Protein AF-A0A519XRP8-F1 (afdb_monomer)

pLDDT: mean 73.19, std 24.55, range [22.66, 97.06]

Foldseek 3Di:
DPPVVVVVVVVVVVVVVVVVVLVVVVVVVVVVPDDDDPVVSVVVVVPDDDDDDDDDDDDDDDDDDDDDDDDDPPPDDDVVVVPDDPQAQKFKWFLLVLLWADDAALLLLQLVLQLSSQFAQFQPGDPARDKRKFALCSRQVPDPDPVSVVVNVVSQVVLQPDKTFRDDDPDDPPDTDIDGQFPDWDQDPVRRIIIGGGDRVCCCTGHVCPVPVQMFMDGSQLLNLDGRLLSSVVRNLRSQLVVVPQAWDKDKDWLQSSCCRRPVDSPPPVDPVCCCVVRVVVSQVSCVPPSNVFNKDWDFDDDPPDGTIIIIGGGGDPPPPVCVRVVNNVVPDDDD

Structure (mmCIF, N/CA/C/O backbone):
data_AF-A0A519XRP8-F1
#
_entry.id   AF-A0A519XRP8-F1
#
loop_
_atom_site.group_PDB
_atom_site.id
_atom_site.type_symbol
_atom_site.label_atom_id
_atom_site.label_alt_id
_atom_site.label_comp_id
_atom_site.label_asym_id
_atom_site.label_entity_id
_atom_site.label_seq_id
_atom_site.pdbx_PDB_ins_code
_atom_site.Cartn_x
_atom_site.Cartn_y
_atom_site.Cartn_z
_atom_site.occupancy
_atom_site.B_iso_or_equiv
_atom_site.auth_seq_id
_atom_site.auth_comp_id
_atom_site.auth_asym_id
_atom_site.auth_atom_id
_atom_site.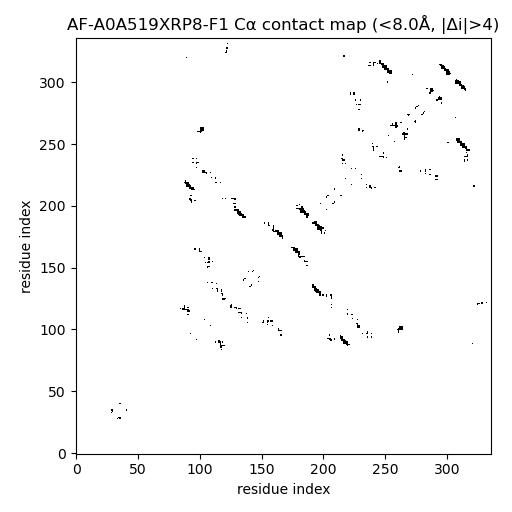pdbx_PDB_model_num
ATOM 1 N N . LEU A 1 1 ? -1.278 43.353 -17.521 1.00 41.62 1 LEU A N 1
ATOM 2 C CA . LEU A 1 1 ? -1.724 43.211 -18.929 1.00 41.62 1 LEU A CA 1
ATOM 3 C C . LEU A 1 1 ? -0.609 43.452 -19.963 1.00 41.62 1 LEU A C 1
ATOM 5 O O . LEU A 1 1 ? -0.869 43.295 -21.143 1.00 41.62 1 LEU A O 1
ATOM 9 N N . THR A 1 2 ? 0.634 43.768 -19.571 1.00 40.47 2 THR A N 1
ATOM 10 C CA . THR A 1 2 ? 1.742 44.053 -20.512 1.00 40.47 2 THR A CA 1
ATOM 11 C C . THR A 1 2 ? 2.743 42.901 -20.713 1.00 40.47 2 THR A C 1
ATOM 13 O O . THR A 1 2 ? 3.538 42.961 -21.640 1.00 40.47 2 THR A O 1
ATOM 16 N N . GLY A 1 3 ? 2.698 41.833 -19.902 1.00 38.81 3 GLY A N 1
ATOM 17 C CA . GLY A 1 3 ? 3.645 40.703 -19.987 1.00 38.81 3 GLY A CA 1
ATOM 18 C C . GLY A 1 3 ? 3.272 39.602 -20.992 1.00 38.81 3 GLY A C 1
ATOM 19 O O . GLY A 1 3 ? 4.150 39.046 -21.644 1.00 38.81 3 GLY A O 1
ATOM 20 N N . GLU A 1 4 ? 1.977 39.321 -21.182 1.00 37.91 4 GLU A N 1
ATOM 21 C CA . GLU A 1 4 ? 1.510 38.286 -22.129 1.00 37.91 4 GLU A CA 1
ATOM 22 C C . GLU A 1 4 ? 1.740 38.681 -23.598 1.00 37.91 4 GLU A C 1
ATOM 24 O O . GLU A 1 4 ? 1.965 37.825 -24.455 1.00 37.91 4 GLU A O 1
ATOM 29 N N . SER A 1 5 ? 1.766 39.986 -23.890 1.00 46.50 5 SER A N 1
ATOM 30 C CA . SER A 1 5 ? 2.035 40.505 -25.235 1.00 46.50 5 SER A CA 1
ATOM 31 C C . SER A 1 5 ? 3.498 40.328 -25.655 1.00 46.50 5 SER A C 1
ATOM 33 O O . SER A 1 5 ? 3.763 40.127 -26.839 1.00 46.50 5 SER A O 1
ATOM 35 N N . G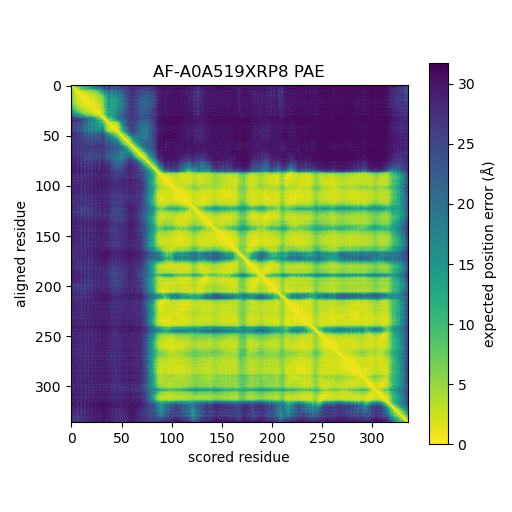LN A 1 6 ? 4.443 40.382 -24.710 1.00 43.88 6 GLN A N 1
ATOM 36 C CA . GLN A 1 6 ? 5.875 40.306 -25.014 1.00 43.88 6 GLN A CA 1
ATOM 37 C C . GLN A 1 6 ? 6.308 38.860 -25.292 1.00 43.88 6 GLN A C 1
ATOM 39 O O . GLN A 1 6 ? 6.927 38.591 -26.315 1.00 43.88 6 GLN A O 1
ATOM 44 N N . ALA A 1 7 ? 5.868 37.906 -24.464 1.00 44.00 7 ALA A N 1
ATOM 45 C CA . ALA A 1 7 ? 6.171 36.485 -24.656 1.00 44.00 7 ALA A CA 1
ATOM 46 C C . ALA A 1 7 ? 5.600 35.933 -25.977 1.00 44.00 7 ALA A C 1
ATOM 48 O O . ALA A 1 7 ? 6.226 35.112 -26.650 1.00 44.00 7 ALA A O 1
ATOM 49 N N . THR A 1 8 ? 4.426 36.426 -26.383 1.00 46.44 8 THR A N 1
ATOM 50 C CA . THR A 1 8 ? 3.806 36.057 -27.663 1.00 46.44 8 THR A CA 1
ATOM 51 C C . THR A 1 8 ? 4.560 36.670 -28.852 1.00 46.44 8 THR A C 1
ATOM 53 O O . THR A 1 8 ? 4.697 36.027 -29.895 1.00 46.44 8 THR A O 1
ATOM 56 N N . ALA A 1 9 ? 5.099 37.885 -28.705 1.00 47.06 9 ALA A N 1
ATOM 57 C CA . ALA A 1 9 ? 5.940 38.519 -29.720 1.00 47.06 9 ALA A CA 1
ATOM 58 C C . ALA A 1 9 ? 7.291 37.797 -29.880 1.00 47.06 9 ALA A C 1
ATOM 60 O O . ALA A 1 9 ? 7.703 37.522 -31.008 1.00 47.06 9 ALA A O 1
ATOM 61 N N . ASP A 1 10 ? 7.919 37.398 -28.771 1.00 50.91 10 ASP A N 1
ATOM 62 C CA . ASP A 1 10 ? 9.200 36.684 -28.768 1.00 50.91 10 ASP A CA 1
ATOM 63 C C . ASP A 1 10 ? 9.072 35.279 -29.384 1.00 50.91 10 ASP A C 1
ATOM 65 O O . ASP A 1 10 ? 9.914 34.858 -30.183 1.00 50.91 10 ASP A O 1
ATOM 69 N N . TYR A 1 11 ? 7.968 34.576 -29.107 1.00 47.56 11 TYR A N 1
ATOM 70 C CA . TYR A 1 11 ? 7.665 33.284 -29.729 1.00 47.56 11 TYR A CA 1
ATOM 71 C C . TYR A 1 11 ? 7.455 33.401 -31.248 1.00 47.56 11 TYR A C 1
ATOM 73 O O . TYR A 1 11 ? 7.974 32.596 -32.028 1.00 47.56 11 TYR A O 1
ATOM 81 N N . ASN A 1 12 ? 6.748 34.442 -31.694 1.00 49.38 12 ASN A N 1
ATOM 82 C CA . ASN A 1 12 ? 6.520 34.684 -33.117 1.00 49.38 12 ASN A CA 1
ATOM 83 C C . ASN A 1 12 ? 7.806 35.101 -33.853 1.00 49.38 12 ASN A C 1
ATOM 85 O O . ASN A 1 12 ? 8.025 34.662 -34.986 1.00 49.38 12 ASN A O 1
ATOM 89 N N . ALA A 1 13 ? 8.688 35.868 -33.207 1.00 55.44 13 ALA A N 1
ATOM 90 C CA . ALA A 1 13 ? 10.002 36.218 -33.746 1.00 55.44 13 ALA A CA 1
ATOM 91 C C . ALA A 1 13 ? 10.913 34.983 -33.890 1.00 55.44 13 ALA A C 1
ATOM 93 O O . ALA A 1 13 ? 11.583 34.813 -34.913 1.00 55.44 13 ALA A O 1
ATOM 94 N N . LEU A 1 14 ? 10.885 34.066 -32.915 1.00 50.94 14 LEU A N 1
ATOM 95 C CA . LEU A 1 14 ? 11.611 32.795 -32.983 1.00 50.94 14 LEU A CA 1
ATOM 96 C C . LEU A 1 14 ? 11.123 31.931 -34.159 1.00 50.94 14 LEU A C 1
ATOM 98 O O . LEU A 1 14 ? 11.934 31.410 -34.929 1.00 50.94 14 LEU A O 1
ATOM 102 N N . LEU A 1 15 ? 9.804 31.824 -34.348 1.00 47.19 15 LEU A N 1
ATOM 103 C CA . LEU A 1 15 ? 9.214 31.073 -35.460 1.00 47.19 15 LEU A CA 1
ATOM 104 C C . LEU A 1 15 ? 9.551 31.677 -36.830 1.00 47.19 15 LEU A C 1
ATOM 106 O O . LEU A 1 15 ? 9.792 30.931 -37.782 1.00 47.19 15 LEU A O 1
ATOM 110 N N . GLN A 1 16 ? 9.606 33.006 -36.949 1.00 52.75 16 GLN A N 1
ATOM 111 C CA . GLN A 1 16 ? 10.019 33.667 -38.190 1.00 52.75 16 GLN A CA 1
ATOM 112 C C . GLN A 1 16 ? 11.498 33.424 -38.511 1.00 52.75 16 GLN A C 1
ATOM 114 O O . GLN A 1 16 ? 11.823 33.098 -39.654 1.00 52.75 16 GLN A O 1
ATOM 119 N N . ASN A 1 17 ? 12.382 33.479 -37.512 1.00 57.94 17 ASN A N 1
ATOM 120 C CA . ASN A 1 17 ? 13.805 33.186 -37.697 1.00 57.94 17 ASN A CA 1
ATOM 121 C C . ASN A 1 17 ? 14.054 31.722 -38.085 1.00 57.94 17 ASN A C 1
ATOM 123 O O . ASN A 1 17 ? 14.865 31.445 -38.972 1.00 57.94 17 ASN A O 1
ATOM 127 N N . LEU A 1 18 ? 13.318 30.779 -37.491 1.00 49.00 18 LEU A N 1
ATOM 128 C CA . LEU A 1 18 ? 13.389 29.362 -37.860 1.00 49.00 18 LEU A CA 1
ATOM 129 C C . LEU A 1 18 ? 12.883 29.114 -39.288 1.00 49.00 18 LEU A C 1
ATOM 131 O O . LEU A 1 18 ? 13.518 28.372 -40.039 1.00 49.00 18 LEU A O 1
ATOM 135 N N . ARG A 1 19 ? 11.800 29.783 -39.704 1.00 49.91 19 ARG A N 1
ATOM 136 C CA . ARG A 1 19 ? 11.289 29.719 -41.085 1.00 49.91 19 ARG A CA 1
ATOM 137 C C . ARG A 1 19 ? 12.270 30.317 -42.094 1.00 49.91 19 ARG A C 1
ATOM 139 O O . ARG A 1 19 ? 12.503 29.711 -43.137 1.00 49.91 19 ARG A O 1
ATOM 146 N N . ALA A 1 20 ? 12.891 31.453 -41.776 1.00 58.12 20 ALA A N 1
ATOM 147 C CA . ALA A 1 20 ? 13.901 32.078 -42.629 1.00 58.12 20 ALA A CA 1
ATOM 148 C C . ALA A 1 20 ? 15.160 31.204 -42.763 1.00 58.12 20 ALA A C 1
ATOM 150 O O . ALA A 1 20 ? 15.718 31.074 -43.853 1.00 58.12 20 ALA A O 1
ATOM 151 N N . LYS A 1 21 ? 15.580 30.545 -41.674 1.00 53.62 21 LYS A N 1
ATOM 152 C CA . LYS A 1 21 ? 16.702 29.599 -41.683 1.00 53.62 21 LYS A CA 1
ATOM 153 C C . LYS A 1 21 ? 16.384 28.347 -42.507 1.00 53.62 21 LYS A C 1
ATOM 155 O O . LYS A 1 21 ? 17.231 27.913 -43.281 1.00 53.62 21 LYS A O 1
ATOM 160 N N . ALA A 1 22 ? 15.162 27.820 -42.409 1.00 49.84 22 ALA A N 1
ATOM 161 C CA . ALA A 1 22 ? 14.706 26.688 -43.218 1.00 49.84 22 ALA A CA 1
ATOM 162 C C . ALA A 1 22 ? 14.630 27.026 -44.718 1.00 49.84 22 ALA A C 1
ATOM 164 O O . ALA A 1 22 ? 15.046 26.217 -45.541 1.00 49.84 22 ALA A O 1
ATOM 165 N N . MET A 1 23 ? 14.170 28.232 -45.072 1.00 53.12 23 MET A N 1
ATOM 166 C CA . MET A 1 23 ? 14.135 28.712 -46.461 1.00 53.12 23 MET A CA 1
ATOM 167 C C . MET A 1 23 ? 15.541 28.869 -47.050 1.00 53.12 23 MET A C 1
ATOM 169 O O . MET A 1 23 ? 15.801 28.353 -48.129 1.00 53.12 23 MET A O 1
ATOM 173 N N . ARG A 1 24 ? 16.484 29.474 -46.313 1.00 56.97 24 ARG A N 1
ATOM 174 C CA . ARG A 1 24 ? 17.882 29.589 -46.772 1.00 56.97 24 ARG A CA 1
ATOM 175 C C . ARG A 1 24 ? 18.528 28.225 -46.992 1.00 56.97 24 ARG A C 1
ATOM 177 O O . ARG A 1 24 ? 19.229 28.040 -47.976 1.00 56.97 24 ARG A O 1
ATOM 184 N N . MET A 1 25 ? 18.260 27.272 -46.102 1.00 52.12 25 MET A N 1
ATOM 185 C CA . MET A 1 25 ? 18.800 25.914 -46.192 1.00 52.12 25 MET A CA 1
ATOM 186 C C . MET A 1 25 ? 18.176 25.123 -47.352 1.00 52.12 25 MET A C 1
ATOM 188 O O . MET A 1 25 ? 18.854 24.307 -47.967 1.00 52.12 25 MET A O 1
ATOM 192 N N . LYS A 1 26 ? 16.912 25.404 -47.694 1.00 49.50 26 LYS A N 1
ATOM 193 C CA . LYS A 1 26 ? 16.243 24.867 -48.883 1.00 49.50 26 LYS A CA 1
ATOM 194 C C . LYS A 1 26 ? 16.858 25.424 -50.174 1.00 49.50 26 LYS A C 1
ATOM 196 O O . LYS A 1 26 ? 17.193 24.634 -51.051 1.00 49.50 26 LYS A O 1
ATOM 201 N N . ASP A 1 27 ? 17.114 26.730 -50.242 1.00 52.09 27 ASP A N 1
ATOM 202 C CA . ASP A 1 27 ? 17.756 27.364 -51.405 1.00 52.09 27 ASP A CA 1
ATOM 203 C C . ASP A 1 27 ? 19.184 26.837 -51.641 1.00 52.09 27 ASP A C 1
ATOM 205 O O . ASP A 1 27 ? 19.583 26.619 -52.787 1.00 52.09 27 ASP A O 1
ATOM 209 N N . THR A 1 28 ? 19.951 26.563 -50.573 1.00 53.59 28 THR A N 1
ATOM 210 C CA . THR A 1 28 ? 21.297 25.957 -50.682 1.00 53.59 28 THR A CA 1
ATOM 211 C C . THR A 1 28 ? 21.255 24.506 -51.179 1.00 53.59 28 THR A C 1
ATOM 213 O O . THR A 1 28 ? 22.186 24.047 -51.838 1.00 53.59 28 THR A O 1
ATOM 216 N N . LEU A 1 29 ? 20.182 23.767 -50.880 1.00 48.69 29 LEU A N 1
ATOM 217 C CA . LEU A 1 29 ? 20.003 22.384 -51.335 1.00 48.69 29 LEU A CA 1
ATOM 218 C C . LEU A 1 29 ? 19.496 22.310 -52.785 1.00 48.69 29 LEU A C 1
ATOM 220 O O . LEU A 1 29 ? 19.873 21.389 -53.509 1.00 48.69 29 LEU A O 1
ATOM 224 N N . GLU A 1 30 ? 18.711 23.293 -53.239 1.00 47.56 30 GLU A N 1
ATOM 225 C CA . GLU A 1 30 ? 18.235 23.387 -54.628 1.00 47.56 30 GLU A CA 1
ATOM 226 C C . GLU A 1 30 ? 19.345 23.830 -55.602 1.00 47.56 30 GLU A C 1
ATOM 228 O O . GLU A 1 30 ? 19.427 23.311 -56.716 1.00 47.56 30 GLU A O 1
ATOM 233 N N . THR A 1 31 ? 20.281 24.688 -55.172 1.00 50.88 31 THR A N 1
ATOM 234 C CA . THR A 1 31 ? 21.457 25.082 -55.985 1.00 50.88 31 THR A CA 1
ATOM 235 C C . THR A 1 31 ? 22.489 23.961 -56.175 1.00 50.88 31 THR A C 1
ATOM 237 O O . THR A 1 31 ? 23.327 24.050 -57.071 1.00 50.88 31 THR A O 1
ATOM 240 N N . ALA A 1 32 ? 22.409 22.875 -55.397 1.00 47.75 32 ALA A N 1
ATOM 241 C CA . ALA A 1 32 ? 23.299 21.713 -55.487 1.00 47.75 32 ALA A CA 1
ATOM 242 C C . ALA A 1 32 ? 22.791 20.588 -56.422 1.00 47.75 32 ALA A C 1
ATOM 244 O O . ALA A 1 32 ? 23.407 19.521 -56.494 1.00 47.75 32 ALA A O 1
ATOM 245 N N . GLY A 1 33 ? 21.687 20.801 -57.151 1.00 43.41 33 GLY A N 1
ATOM 246 C CA . GLY A 1 33 ? 21.281 19.944 -58.273 1.00 43.41 33 GLY A CA 1
ATOM 247 C C . GLY A 1 33 ? 20.836 18.516 -57.920 1.00 43.41 33 GLY A C 1
ATOM 248 O O . GLY A 1 33 ? 21.020 17.609 -58.732 1.00 43.41 33 GLY A O 1
ATOM 249 N N . LYS A 1 34 ? 20.242 18.278 -56.741 1.00 40.34 34 LYS A N 1
ATOM 250 C CA . LYS A 1 34 ? 19.598 16.990 -56.405 1.00 40.34 34 LYS A CA 1
ATOM 251 C C . LYS A 1 34 ? 18.151 17.192 -55.926 1.00 40.34 34 LYS A C 1
ATOM 253 O O . LYS A 1 34 ? 17.900 18.130 -55.175 1.00 40.34 34 LYS A O 1
ATOM 258 N N . PRO A 1 35 ? 17.193 16.330 -56.326 1.00 36.16 35 PRO A N 1
ATOM 259 C CA . PRO A 1 35 ? 15.781 16.508 -55.991 1.00 36.16 35 PRO A CA 1
ATOM 260 C C . PRO A 1 35 ? 15.524 16.239 -54.500 1.00 36.16 35 PRO A C 1
ATOM 262 O O . PRO A 1 35 ? 15.946 15.218 -53.958 1.00 36.16 35 PRO A O 1
ATOM 265 N N . VAL A 1 36 ? 14.816 17.159 -53.838 1.00 42.50 36 VAL A N 1
ATOM 266 C CA . VAL A 1 36 ? 14.547 17.131 -52.392 1.00 42.50 36 VAL A CA 1
ATOM 267 C C . VAL A 1 36 ? 13.102 16.688 -52.140 1.00 42.50 36 VAL A C 1
ATOM 269 O O . VAL A 1 36 ? 12.160 17.391 -52.493 1.00 42.50 36 VAL A O 1
ATOM 272 N N . THR A 1 37 ? 12.904 15.538 -51.491 1.00 47.03 37 THR A N 1
ATOM 273 C CA . THR A 1 37 ? 11.602 15.122 -50.934 1.00 47.03 37 THR A CA 1
ATOM 274 C C . THR A 1 37 ? 11.538 15.389 -49.429 1.00 47.03 37 THR A C 1
ATOM 276 O O . THR A 1 37 ? 12.553 15.340 -48.742 1.00 47.03 37 THR A O 1
ATOM 279 N N . ALA A 1 38 ? 10.338 15.631 -48.888 1.00 39.47 38 ALA A N 1
ATOM 280 C CA . ALA A 1 38 ? 10.096 16.045 -47.495 1.00 39.47 38 ALA A CA 1
ATOM 281 C C . ALA A 1 38 ? 10.729 15.145 -46.405 1.00 39.47 38 ALA A C 1
ATOM 283 O O . ALA A 1 38 ? 10.976 15.609 -45.293 1.00 39.47 38 ALA A O 1
ATOM 284 N N . ALA A 1 39 ? 11.043 13.887 -46.726 1.00 42.09 39 ALA A N 1
ATOM 285 C CA . ALA A 1 39 ? 11.737 12.962 -45.832 1.00 42.09 39 ALA A CA 1
ATOM 286 C C . ALA A 1 39 ? 13.194 13.376 -45.542 1.00 42.09 39 ALA A C 1
ATOM 288 O O . ALA A 1 39 ? 13.647 13.265 -44.407 1.00 42.09 39 ALA A O 1
ATOM 289 N N . THR A 1 40 ? 13.913 13.929 -46.524 1.00 43.22 40 THR A N 1
ATOM 290 C CA . THR A 1 40 ? 15.338 14.277 -46.381 1.00 43.22 40 THR A CA 1
ATOM 291 C C . THR A 1 40 ? 15.550 15.496 -45.480 1.00 43.22 40 THR A C 1
ATOM 293 O O . THR A 1 40 ? 16.544 15.583 -44.763 1.00 43.22 40 THR A O 1
ATOM 296 N N . VAL A 1 41 ? 14.582 16.416 -45.457 1.00 41.12 41 VAL A N 1
ATOM 297 C CA . VAL A 1 41 ? 14.591 17.596 -44.575 1.00 41.12 41 VAL A CA 1
ATOM 298 C C . VAL A 1 41 ? 14.285 17.202 -43.124 1.00 41.12 41 VAL A C 1
ATOM 300 O O . VAL A 1 41 ? 14.880 17.750 -42.197 1.00 41.12 41 VAL A O 1
ATOM 303 N N . ALA A 1 42 ? 13.406 16.215 -42.917 1.00 42.03 42 ALA A N 1
ATOM 304 C CA . ALA A 1 42 ? 13.080 15.690 -41.592 1.00 42.03 42 ALA A CA 1
ATOM 305 C C . ALA A 1 42 ? 14.240 14.889 -40.971 1.00 42.03 42 ALA A C 1
ATOM 307 O O . ALA A 1 42 ? 14.436 14.947 -39.759 1.00 42.03 42 ALA A O 1
ATOM 308 N N . GLU A 1 43 ? 15.030 14.191 -41.793 1.00 42.59 43 GLU A N 1
ATOM 309 C CA . GLU A 1 43 ? 16.242 13.473 -41.371 1.00 42.59 43 GLU A CA 1
ATOM 310 C C . GLU A 1 43 ? 17.354 14.451 -40.944 1.00 42.59 43 GLU A C 1
ATOM 312 O O . GLU A 1 43 ? 17.950 14.300 -39.878 1.00 42.59 43 GLU A O 1
ATOM 317 N N . ALA A 1 44 ? 17.573 15.522 -41.720 1.00 42.91 44 ALA A N 1
ATOM 318 C CA . ALA A 1 44 ? 18.572 16.551 -41.417 1.00 42.91 44 ALA A CA 1
ATOM 319 C C . ALA A 1 44 ? 18.243 17.353 -40.141 1.00 42.91 44 ALA A C 1
ATOM 321 O O . ALA A 1 44 ? 19.147 17.770 -39.418 1.00 42.91 44 ALA A O 1
ATOM 322 N N . LEU A 1 45 ? 16.954 17.524 -39.821 1.00 39.66 45 LEU A N 1
ATOM 323 C CA . LEU A 1 45 ? 16.495 18.135 -38.566 1.00 39.66 45 LEU A CA 1
ATOM 324 C C . LEU A 1 45 ? 16.706 17.233 -37.337 1.00 39.66 45 LEU A C 1
ATOM 326 O O . LEU A 1 45 ? 16.838 17.758 -36.234 1.00 39.66 45 LEU A O 1
ATOM 330 N N . ARG A 1 46 ? 16.777 15.902 -37.502 1.00 41.50 46 ARG A N 1
ATOM 331 C CA . ARG A 1 46 ? 17.063 14.957 -36.402 1.00 41.50 46 ARG A CA 1
ATOM 332 C C . ARG A 1 46 ? 18.549 14.849 -36.061 1.00 41.50 46 ARG A C 1
ATOM 334 O O . ARG A 1 46 ? 18.875 14.453 -34.950 1.00 41.50 46 ARG A O 1
ATOM 341 N N . GLN A 1 47 ? 19.443 15.189 -36.989 1.00 41.25 47 GLN A N 1
ATOM 342 C CA . GLN A 1 47 ? 20.890 14.983 -36.831 1.00 41.25 47 GLN A CA 1
ATOM 343 C C . GLN A 1 47 ? 21.669 16.208 -36.313 1.00 41.25 47 GLN A C 1
ATOM 345 O O . GLN A 1 47 ? 22.890 16.147 -36.209 1.00 41.25 47 GLN A O 1
ATOM 350 N N . GLY A 1 48 ? 21.016 17.325 -35.976 1.00 31.66 48 GLY A N 1
ATOM 351 C CA . GLY A 1 48 ? 21.714 18.573 -35.646 1.00 31.66 48 GLY A CA 1
ATOM 352 C C . GLY A 1 48 ? 21.547 19.063 -34.208 1.00 31.66 48 GLY A C 1
ATOM 353 O O . GLY A 1 48 ? 20.710 19.931 -33.984 1.00 31.66 48 GLY A O 1
ATOM 354 N N . VAL A 1 49 ? 22.406 18.633 -33.270 1.00 30.91 49 VAL A N 1
ATOM 355 C CA . VAL A 1 49 ? 22.747 19.430 -32.071 1.00 30.91 49 VAL A CA 1
ATOM 356 C C . VAL A 1 49 ? 24.246 19.322 -31.737 1.00 30.91 49 VAL A C 1
ATOM 358 O O . VAL A 1 49 ? 24.758 18.243 -31.472 1.00 30.91 49 VAL A O 1
ATOM 361 N N . GLN A 1 50 ? 24.868 20.509 -31.684 1.00 28.23 50 GLN A N 1
ATOM 362 C CA . GLN A 1 50 ? 26.134 20.921 -31.051 1.00 28.23 50 GLN A CA 1
ATOM 363 C C . GLN A 1 50 ? 27.478 20.541 -31.698 1.00 28.23 50 GLN A C 1
ATOM 365 O O . GLN A 1 50 ? 28.043 19.480 -31.472 1.00 28.23 50 GLN A O 1
ATOM 370 N N . ALA A 1 51 ? 28.063 21.533 -32.378 1.00 26.50 51 ALA A N 1
ATOM 371 C CA . ALA A 1 51 ? 29.508 21.693 -32.486 1.00 26.50 51 ALA A CA 1
ATOM 372 C C . ALA A 1 51 ? 29.913 22.930 -31.666 1.00 26.50 51 ALA A C 1
ATOM 374 O O . ALA A 1 51 ? 29.590 24.059 -32.035 1.00 26.50 51 ALA A O 1
ATOM 375 N N . THR A 1 52 ? 30.581 22.721 -30.536 1.00 24.78 52 THR A N 1
ATOM 376 C CA . THR A 1 52 ? 31.396 23.742 -29.869 1.00 24.78 52 THR A CA 1
ATOM 377 C C . THR A 1 52 ? 32.761 23.762 -30.550 1.00 24.78 52 THR A C 1
ATOM 379 O O . THR A 1 52 ? 33.455 22.748 -30.592 1.00 24.78 52 THR A O 1
ATOM 382 N N . ALA A 1 53 ? 33.137 24.905 -31.120 1.00 24.58 53 ALA A N 1
ATOM 383 C CA . ALA A 1 53 ? 34.465 25.115 -31.680 1.00 24.58 53 ALA A CA 1
ATOM 384 C C . ALA A 1 53 ? 35.470 25.363 -30.543 1.00 24.58 53 ALA A C 1
ATOM 386 O O . ALA A 1 53 ? 35.256 26.243 -29.711 1.00 24.58 53 ALA A O 1
ATOM 387 N N . VAL A 1 54 ? 36.557 24.593 -30.516 1.00 26.59 54 VAL A N 1
ATOM 388 C CA . VAL A 1 54 ? 37.792 24.943 -29.803 1.00 26.59 54 VAL A CA 1
ATOM 389 C C . VAL A 1 54 ? 38.797 25.331 -30.883 1.00 26.59 54 VAL A C 1
ATOM 391 O O . VAL A 1 54 ? 39.153 24.499 -31.715 1.00 26.59 54 VAL A O 1
ATOM 394 N N . GLU A 1 55 ? 39.201 26.599 -30.909 1.00 24.25 55 GLU A N 1
ATOM 395 C CA . GLU A 1 55 ? 40.277 27.093 -31.771 1.00 24.25 55 GLU A CA 1
ATOM 396 C C . GLU A 1 55 ? 41.629 26.585 -31.256 1.00 24.25 55 GLU A C 1
ATOM 398 O O . GLU A 1 55 ? 41.976 26.787 -30.092 1.00 24.25 55 GLU A O 1
ATOM 403 N N . VAL A 1 56 ? 42.406 25.943 -32.131 1.00 28.02 56 VAL A N 1
ATOM 404 C CA . VAL A 1 56 ? 43.841 25.713 -31.930 1.00 28.02 56 VAL A CA 1
ATOM 405 C C . VAL A 1 56 ? 44.556 26.116 -33.221 1.00 28.02 56 VAL A C 1
ATOM 407 O O . VAL A 1 56 ? 44.297 25.554 -34.284 1.00 28.02 56 VAL A O 1
ATOM 410 N N . GLU A 1 57 ? 45.412 27.130 -33.110 1.00 27.81 57 GLU A N 1
ATOM 411 C CA . GLU A 1 57 ? 46.258 27.704 -34.167 1.00 27.81 57 GLU A CA 1
ATOM 412 C C . GLU A 1 57 ? 47.237 26.680 -34.795 1.00 27.81 57 GLU A C 1
ATOM 414 O O . GLU A 1 57 ? 47.648 25.729 -34.121 1.00 27.81 57 GLU A O 1
ATOM 419 N N . PRO A 1 58 ? 47.665 26.861 -36.066 1.00 31.27 58 PRO A N 1
ATOM 420 C CA . PRO A 1 58 ? 48.483 25.887 -36.783 1.00 31.27 58 PRO A CA 1
ATOM 421 C C . PRO A 1 58 ? 49.996 26.134 -36.626 1.00 31.27 58 PRO A C 1
ATOM 423 O O . PRO A 1 58 ? 50.482 27.256 -36.740 1.00 31.27 58 PRO A O 1
ATOM 426 N N . GLY A 1 59 ? 50.768 25.054 -36.468 1.00 29.16 59 GLY A N 1
ATOM 427 C CA . GLY A 1 59 ? 52.236 25.040 -36.559 1.00 29.16 59 GLY A CA 1
ATOM 428 C C . GLY A 1 59 ? 52.742 23.805 -37.333 1.00 29.16 59 GLY A C 1
ATOM 429 O O . GLY A 1 59 ? 52.011 22.819 -37.416 1.00 29.16 59 GLY A O 1
ATOM 430 N N . PRO A 1 60 ? 53.933 23.843 -37.968 1.00 34.38 60 PRO A N 1
ATOM 431 C CA . PRO A 1 60 ? 54.100 23.307 -39.323 1.00 34.38 60 PRO A CA 1
ATOM 432 C C . PRO A 1 60 ? 54.839 21.955 -39.464 1.00 34.38 60 PRO A C 1
ATOM 434 O O . PRO A 1 60 ? 55.681 21.593 -38.651 1.00 34.38 60 PRO A O 1
ATOM 437 N N . LEU A 1 61 ? 54.596 21.343 -40.636 1.00 30.06 61 LEU A N 1
ATOM 438 C CA . LEU A 1 61 ? 55.447 20.457 -41.463 1.00 30.06 61 LEU A CA 1
ATOM 439 C C . LEU A 1 61 ? 55.612 18.944 -41.132 1.00 30.06 61 LEU A C 1
ATOM 441 O O . LEU A 1 61 ? 56.132 18.569 -40.089 1.00 30.06 61 LEU A O 1
ATOM 445 N N . PHE A 1 62 ? 55.322 18.129 -42.174 1.00 30.42 62 PHE A N 1
ATOM 446 C CA . PHE A 1 62 ? 55.690 16.719 -42.490 1.00 30.42 62 PHE A CA 1
ATOM 447 C C . PHE A 1 62 ? 54.607 15.599 -42.371 1.00 30.42 62 PHE A C 1
ATOM 449 O O . PHE A 1 62 ? 53.656 15.739 -41.610 1.00 30.42 62 PHE A O 1
ATOM 456 N N . PRO A 1 63 ? 54.668 14.543 -43.233 1.00 36.16 63 PRO A N 1
ATOM 457 C CA . PRO A 1 63 ? 53.592 14.120 -44.160 1.00 36.16 63 PRO A CA 1
ATOM 458 C C . PRO A 1 63 ? 52.751 12.906 -43.675 1.00 36.16 63 PRO A C 1
ATOM 460 O O . PRO A 1 63 ? 53.094 12.289 -42.665 1.00 36.16 63 PRO A O 1
ATOM 463 N N . PRO A 1 64 ? 51.645 12.529 -44.364 1.00 34.06 64 PRO A N 1
ATOM 464 C CA . PRO A 1 64 ? 50.602 11.688 -43.771 1.00 34.06 64 PRO A CA 1
ATOM 465 C C . PRO A 1 64 ? 50.950 10.189 -43.761 1.00 34.06 64 PRO A C 1
ATOM 467 O O . PRO A 1 64 ? 51.350 9.619 -44.775 1.00 34.06 64 PRO A O 1
ATOM 470 N N . LYS A 1 65 ? 50.712 9.518 -42.624 1.00 31.80 65 LYS A N 1
ATOM 471 C CA . LYS A 1 65 ? 50.531 8.054 -42.557 1.00 31.80 65 LYS A CA 1
ATOM 472 C C . LYS A 1 65 ? 49.081 7.700 -42.930 1.00 31.80 65 LYS A C 1
ATOM 474 O O . LYS A 1 65 ? 48.179 8.431 -42.518 1.00 31.80 65 LYS A O 1
ATOM 479 N N . PRO A 1 66 ? 48.817 6.584 -43.638 1.00 28.27 66 PRO A N 1
ATOM 480 C CA . PRO A 1 66 ? 47.451 6.149 -43.901 1.00 28.27 66 PRO A CA 1
ATOM 481 C C . PRO A 1 66 ? 46.835 5.611 -42.603 1.00 28.27 66 PRO A C 1
ATOM 483 O O . PRO A 1 66 ? 47.289 4.606 -42.058 1.00 28.27 66 PRO A O 1
ATOM 486 N N . LEU A 1 67 ? 45.817 6.297 -42.084 1.00 28.16 67 LEU A N 1
ATOM 487 C CA . LEU A 1 67 ? 45.025 5.819 -40.954 1.00 28.16 67 LEU A CA 1
ATOM 488 C C . LEU A 1 67 ? 43.829 5.028 -41.488 1.00 28.16 67 LEU A C 1
ATOM 490 O O . LEU A 1 67 ? 42.897 5.588 -42.060 1.00 28.16 67 LEU A O 1
ATOM 494 N N . THR A 1 68 ? 43.861 3.715 -41.281 1.00 24.97 68 THR A N 1
ATOM 495 C CA . THR A 1 68 ? 42.705 2.822 -41.379 1.00 24.97 68 THR A CA 1
ATOM 496 C C . THR A 1 68 ? 41.619 3.306 -40.415 1.00 24.97 68 THR A C 1
ATOM 498 O O . THR A 1 68 ? 41.786 3.212 -39.201 1.00 24.97 68 THR A O 1
ATOM 501 N N . THR A 1 69 ? 40.507 3.837 -40.926 1.00 24.42 69 THR A N 1
ATOM 502 C CA . THR A 1 69 ? 39.345 4.195 -40.100 1.00 24.42 69 THR A CA 1
ATOM 503 C C . THR A 1 69 ? 38.413 2.990 -39.978 1.00 24.42 69 THR A C 1
ATOM 505 O O . THR A 1 69 ? 37.612 2.713 -40.866 1.00 24.42 69 THR A O 1
ATOM 508 N N . THR A 1 70 ? 38.507 2.252 -38.874 1.00 23.42 70 THR A N 1
ATOM 509 C CA . THR A 1 70 ? 37.430 1.362 -38.419 1.00 23.42 70 THR A CA 1
ATOM 510 C C . THR A 1 70 ? 36.240 2.207 -37.965 1.00 23.42 70 THR A C 1
ATOM 512 O O . THR A 1 70 ? 36.358 2.988 -37.024 1.00 23.42 70 THR A O 1
ATOM 515 N N . LEU A 1 71 ? 35.095 2.048 -38.632 1.00 22.66 71 LEU A N 1
ATOM 516 C CA . LEU A 1 71 ? 33.807 2.615 -38.227 1.00 22.66 71 LEU A CA 1
ATOM 517 C C . LEU A 1 71 ? 33.284 1.871 -36.989 1.00 22.66 71 LEU A C 1
ATOM 519 O O . LEU A 1 71 ? 32.609 0.851 -37.105 1.00 22.66 71 LEU A O 1
ATOM 523 N N . THR A 1 72 ? 33.581 2.374 -35.795 1.00 24.03 72 THR A N 1
ATOM 524 C CA . THR A 1 72 ? 32.826 2.034 -34.584 1.00 24.03 72 THR A CA 1
ATOM 525 C C . THR A 1 72 ? 31.587 2.924 -34.513 1.00 24.03 72 THR A C 1
ATOM 527 O O . THR A 1 72 ? 31.665 4.125 -34.264 1.00 24.03 72 THR A O 1
ATOM 530 N N . LEU A 1 73 ? 30.421 2.322 -34.763 1.00 24.88 73 LEU A N 1
ATOM 531 C CA . LEU A 1 73 ? 29.110 2.926 -34.531 1.00 24.88 73 LEU A CA 1
ATOM 532 C C . LEU A 1 73 ? 28.912 3.135 -33.023 1.00 24.88 73 LEU A C 1
ATOM 534 O O . LEU A 1 73 ? 28.481 2.229 -32.313 1.00 24.88 73 LEU A O 1
ATOM 538 N N . ASN A 1 74 ? 29.215 4.334 -32.530 1.00 30.36 74 ASN A N 1
ATOM 539 C CA . ASN A 1 74 ? 28.826 4.744 -31.184 1.00 30.36 74 ASN A CA 1
ATOM 540 C C . ASN A 1 74 ? 27.336 5.101 -31.186 1.00 30.36 74 ASN A C 1
ATOM 542 O O . ASN A 1 74 ? 26.943 6.243 -31.413 1.00 30.36 74 ASN A O 1
ATOM 546 N N . ALA A 1 75 ? 26.500 4.091 -30.954 1.00 31.09 75 ALA A N 1
ATOM 547 C CA . ALA A 1 75 ? 25.103 4.278 -30.601 1.00 31.09 75 ALA A CA 1
ATOM 548 C C . ALA A 1 75 ? 25.001 4.760 -29.143 1.00 31.09 75 ALA A C 1
ATOM 550 O O . ALA A 1 75 ? 24.875 3.967 -28.216 1.00 31.09 75 ALA A O 1
ATOM 551 N N . THR A 1 76 ? 25.032 6.071 -28.941 1.00 31.17 76 THR A N 1
ATOM 552 C CA . THR A 1 76 ? 24.656 6.743 -27.689 1.00 31.17 76 THR A CA 1
ATOM 553 C C . THR A 1 76 ? 24.057 8.087 -28.104 1.00 31.17 76 THR A C 1
ATOM 555 O O . THR A 1 76 ? 24.660 8.831 -28.864 1.00 31.17 76 THR A O 1
ATOM 558 N N . THR A 1 77 ? 22.848 8.484 -27.703 1.00 37.47 77 THR A N 1
ATOM 559 C CA . THR A 1 77 ? 22.577 8.897 -26.319 1.00 37.47 77 THR A CA 1
ATOM 560 C C . THR A 1 77 ? 21.063 9.065 -26.072 1.00 37.47 77 THR A C 1
ATOM 562 O O . THR A 1 77 ? 20.614 10.125 -25.672 1.00 37.47 77 THR A O 1
ATOM 565 N N . GLU A 1 78 ? 20.247 8.030 -26.293 1.00 32.19 78 GLU A N 1
ATOM 566 C CA . GLU A 1 78 ? 18.871 7.989 -25.736 1.00 32.19 78 GLU A CA 1
ATOM 567 C C . GLU A 1 78 ? 18.535 6.624 -25.115 1.00 32.19 78 GLU A C 1
ATOM 569 O O . GLU A 1 78 ? 17.867 6.555 -24.089 1.00 32.19 78 GLU A O 1
ATOM 574 N N . ALA A 1 79 ? 19.119 5.532 -25.620 1.00 32.22 79 ALA A N 1
ATOM 575 C CA . ALA A 1 79 ? 18.985 4.205 -25.010 1.00 32.22 79 ALA A CA 1
ATOM 576 C C . ALA A 1 79 ? 19.848 4.007 -23.742 1.00 32.22 79 ALA A C 1
ATOM 578 O O . ALA A 1 79 ? 19.573 3.126 -22.930 1.00 32.22 79 ALA A O 1
ATOM 579 N N . SER A 1 80 ? 20.880 4.837 -23.538 1.00 32.31 80 SER A N 1
ATOM 580 C CA . SER A 1 80 ? 21.827 4.697 -22.418 1.00 32.31 80 SER A CA 1
ATOM 581 C C . SER A 1 80 ? 21.416 5.443 -21.139 1.00 32.31 80 SER A C 1
ATOM 583 O O . SER A 1 80 ? 22.065 5.258 -20.110 1.00 32.31 80 SER A O 1
ATOM 585 N N . SER A 1 81 ? 20.349 6.254 -21.149 1.00 36.94 81 SER A N 1
ATOM 586 C CA . SER A 1 81 ? 19.855 6.934 -19.933 1.00 36.94 81 SER A CA 1
ATOM 587 C C . SER A 1 81 ? 18.899 6.067 -19.096 1.00 36.94 81 SER A C 1
ATOM 589 O O . SER A 1 81 ? 18.620 6.389 -17.941 1.00 36.94 81 SER A O 1
ATOM 591 N N . ALA A 1 82 ? 18.423 4.942 -19.645 1.00 38.06 82 ALA A N 1
ATOM 592 C CA . ALA A 1 82 ? 17.576 3.983 -18.932 1.00 38.06 82 ALA A CA 1
ATOM 593 C C . ALA A 1 82 ? 18.389 2.978 -18.092 1.00 38.06 82 ALA A C 1
ATOM 595 O O . ALA A 1 82 ? 17.930 2.531 -17.045 1.00 38.06 82 ALA A O 1
ATOM 596 N N . ALA A 1 83 ? 19.612 2.645 -18.517 1.00 34.66 83 ALA A N 1
ATOM 597 C CA . ALA A 1 83 ? 20.393 1.549 -17.935 1.00 34.66 83 ALA A CA 1
ATOM 598 C C . ALA A 1 83 ? 21.182 1.915 -16.660 1.00 34.66 83 ALA A C 1
ATOM 600 O O . ALA A 1 83 ? 21.704 1.024 -15.997 1.00 34.66 83 ALA A O 1
ATOM 601 N N . SER A 1 84 ? 21.271 3.198 -16.292 1.00 36.69 84 SER A N 1
ATOM 602 C CA . SER A 1 84 ? 22.021 3.641 -15.105 1.00 36.69 84 SER A CA 1
ATOM 603 C C . SER A 1 84 ? 21.323 4.787 -14.367 1.00 36.69 84 SER A C 1
ATOM 605 O O . SER A 1 84 ? 21.930 5.790 -13.992 1.00 36.69 84 SER A O 1
ATOM 607 N N . ARG A 1 85 ? 20.011 4.663 -14.134 1.00 50.72 85 ARG A N 1
ATOM 608 C CA . ARG A 1 85 ? 19.398 5.423 -13.039 1.00 50.72 85 ARG A CA 1
ATOM 609 C C . ARG A 1 85 ? 19.820 4.738 -11.749 1.00 50.72 85 ARG A C 1
ATOM 611 O O . ARG A 1 85 ? 19.519 3.563 -11.554 1.00 50.72 85 ARG A O 1
ATOM 618 N N . ARG A 1 86 ? 20.544 5.447 -10.877 1.00 52.38 86 ARG A N 1
ATOM 619 C CA . ARG A 1 86 ? 20.786 4.987 -9.502 1.00 52.38 86 ARG A CA 1
ATOM 620 C C . ARG A 1 86 ? 19.429 4.600 -8.917 1.00 52.38 86 ARG A C 1
ATOM 622 O O . ARG A 1 86 ? 18.549 5.448 -8.828 1.00 52.38 86 ARG A O 1
ATOM 629 N N . ALA A 1 87 ? 19.250 3.320 -8.605 1.00 66.56 87 ALA A N 1
ATOM 630 C CA . ALA A 1 87 ? 17.997 2.804 -8.080 1.00 66.56 87 ALA A CA 1
ATOM 631 C C . ALA A 1 87 ? 17.644 3.578 -6.808 1.00 66.56 87 ALA A C 1
ATOM 633 O O . ALA A 1 87 ? 18.371 3.494 -5.815 1.00 66.56 87 ALA A O 1
ATOM 634 N N . ASN A 1 88 ? 16.558 4.352 -6.842 1.00 84.38 88 ASN A N 1
ATOM 635 C CA . ASN A 1 88 ? 16.117 5.067 -5.655 1.00 84.38 88 ASN A CA 1
ATOM 636 C C . ASN A 1 88 ? 15.862 4.047 -4.540 1.00 84.38 88 ASN A C 1
ATOM 638 O O . ASN A 1 88 ? 15.344 2.952 -4.771 1.00 84.38 88 ASN A O 1
ATOM 642 N N . THR A 1 89 ? 16.271 4.372 -3.321 1.00 88.88 89 THR A N 1
ATOM 643 C CA . THR A 1 89 ? 16.041 3.507 -2.156 1.00 88.88 89 THR A CA 1
ATOM 644 C C . THR A 1 89 ? 14.782 3.906 -1.402 1.00 88.88 89 THR A C 1
ATOM 646 O O . THR A 1 89 ? 14.275 3.134 -0.598 1.00 88.88 89 THR A O 1
ATOM 649 N N . VAL A 1 90 ? 14.240 5.090 -1.693 1.00 89.75 90 VAL A N 1
ATOM 650 C CA . VAL A 1 90 ? 13.090 5.669 -1.007 1.00 89.75 90 VAL A CA 1
ATOM 651 C C . VAL A 1 90 ? 12.000 5.977 -2.020 1.00 89.75 90 VAL A C 1
ATOM 653 O O . VAL A 1 90 ? 12.247 6.651 -3.014 1.00 89.75 90 VAL A O 1
ATOM 656 N N . ALA A 1 91 ? 10.794 5.500 -1.737 1.00 91.38 91 ALA A N 1
ATOM 657 C CA . ALA A 1 91 ? 9.582 5.862 -2.450 1.00 91.38 91 ALA A CA 1
ATOM 658 C C . ALA A 1 91 ? 8.824 6.935 -1.672 1.00 91.38 91 ALA A C 1
ATOM 660 O O . ALA A 1 91 ? 8.859 6.972 -0.437 1.00 91.38 91 ALA A O 1
ATOM 661 N N . PHE A 1 92 ? 8.079 7.763 -2.394 1.00 90.06 92 PHE A N 1
ATOM 662 C CA . PHE A 1 92 ? 7.240 8.790 -1.807 1.00 90.06 92 PHE A CA 1
ATOM 663 C C . PHE A 1 92 ? 5.816 8.710 -2.357 1.00 90.06 92 PHE A C 1
ATOM 665 O O . PHE A 1 92 ? 5.599 8.347 -3.510 1.00 90.06 92 PHE A O 1
ATOM 672 N N . GLN A 1 93 ? 4.837 9.038 -1.516 1.00 91.75 93 GLN A N 1
ATOM 673 C CA . GLN A 1 93 ? 3.435 9.141 -1.911 1.00 91.75 93 GLN A CA 1
ATOM 674 C C . GLN A 1 93 ? 2.739 10.245 -1.122 1.00 91.75 93 GLN A C 1
ATOM 676 O O . GLN A 1 93 ? 2.997 10.451 0.067 1.00 91.75 93 GLN A O 1
ATOM 681 N N . HIS A 1 94 ? 1.801 10.925 -1.768 1.00 89.94 94 HIS A N 1
ATOM 682 C CA . HIS A 1 94 ? 0.924 11.879 -1.115 1.00 89.94 94 HIS A CA 1
ATOM 683 C C . HIS A 1 94 ? -0.062 11.166 -0.174 1.00 89.94 94 HIS A C 1
ATOM 685 O O . HIS A 1 94 ? -0.642 10.128 -0.505 1.00 89.94 94 HIS A O 1
ATOM 691 N N . ASN A 1 95 ? -0.318 11.757 0.994 1.00 89.31 95 ASN A N 1
ATOM 692 C CA . ASN A 1 95 ? -1.136 11.167 2.058 1.00 89.31 95 ASN A CA 1
ATOM 693 C C . ASN A 1 95 ? -2.572 10.878 1.608 1.00 89.31 95 ASN A C 1
ATOM 695 O O . ASN A 1 95 ? -3.196 9.938 2.091 1.00 89.31 95 ASN A O 1
ATOM 699 N N . HIS A 1 96 ? -3.091 11.665 0.668 1.00 88.25 96 HIS A N 1
ATOM 700 C CA . HIS A 1 96 ? -4.413 11.433 0.092 1.00 88.25 96 HIS A CA 1
ATOM 701 C C . HIS A 1 96 ? -4.484 10.115 -0.703 1.00 88.25 96 HIS A C 1
ATOM 703 O O . HIS A 1 96 ? -5.427 9.348 -0.528 1.00 88.25 96 HIS A O 1
ATOM 709 N N . LEU A 1 97 ? -3.450 9.796 -1.492 1.00 90.75 97 LEU A N 1
ATOM 710 C CA . LEU A 1 97 ? -3.363 8.520 -2.210 1.00 90.75 97 LEU A CA 1
ATOM 711 C C . LEU A 1 97 ? -3.183 7.348 -1.235 1.00 90.75 97 LEU A C 1
ATOM 713 O O . LEU A 1 97 ? -3.833 6.316 -1.378 1.00 90.75 97 LEU A O 1
ATOM 717 N N . ILE A 1 98 ? -2.358 7.529 -0.199 1.00 92.12 98 ILE A N 1
ATOM 718 C CA . ILE A 1 98 ? -2.158 6.527 0.861 1.00 92.12 98 ILE A CA 1
ATOM 719 C C . ILE A 1 98 ? -3.475 6.185 1.571 1.00 92.12 98 ILE A C 1
ATOM 721 O O . ILE A 1 98 ? -3.733 5.019 1.865 1.00 92.12 98 ILE A O 1
ATOM 725 N N . ARG A 1 99 ? -4.308 7.198 1.838 1.00 89.81 99 ARG A N 1
ATOM 726 C CA . ARG A 1 99 ? -5.601 7.071 2.532 1.00 89.81 99 ARG A CA 1
ATOM 727 C C . ARG A 1 99 ? -6.765 6.740 1.595 1.00 89.81 99 ARG A C 1
ATOM 729 O O . ARG A 1 99 ? -7.916 6.800 2.014 1.00 89.81 99 ARG A O 1
ATOM 736 N N . THR A 1 100 ? -6.483 6.393 0.343 1.00 90.69 100 THR A N 1
ATOM 737 C CA . THR A 1 100 ? -7.497 5.919 -0.599 1.00 90.69 100 THR A CA 1
ATOM 738 C C . THR A 1 100 ? -7.577 4.387 -0.542 1.00 90.69 100 THR A C 1
ATOM 740 O O . THR A 1 100 ? -6.537 3.729 -0.650 1.00 90.69 100 THR A O 1
ATOM 743 N N . PRO A 1 101 ? -8.778 3.791 -0.385 1.00 90.50 101 PRO A N 1
ATOM 744 C CA . PRO A 1 101 ? -8.960 2.340 -0.386 1.00 90.50 101 PRO A CA 1
ATOM 745 C C . PRO A 1 101 ? -8.420 1.685 -1.659 1.00 90.50 101 PRO A C 1
ATOM 747 O O . PRO A 1 101 ? -8.949 1.886 -2.752 1.00 90.50 101 PRO A O 1
ATOM 750 N N . LEU A 1 102 ? -7.380 0.864 -1.526 1.00 90.50 102 LEU A N 1
ATOM 751 C CA . LEU A 1 102 ? -6.732 0.232 -2.672 1.00 90.50 102 LEU A CA 1
ATOM 752 C C . LEU A 1 102 ? -6.158 -1.130 -2.292 1.00 90.50 102 LEU A C 1
ATOM 754 O O . LEU A 1 102 ? -5.127 -1.236 -1.628 1.00 90.50 102 LEU A O 1
ATOM 758 N N . ARG A 1 103 ? -6.818 -2.191 -2.748 1.00 90.62 103 ARG A N 1
ATOM 759 C CA . ARG A 1 103 ? -6.357 -3.561 -2.542 1.00 90.62 103 ARG A CA 1
ATOM 760 C C . ARG A 1 103 ? -5.467 -3.988 -3.701 1.00 90.62 103 ARG A C 1
ATOM 762 O O . ARG A 1 103 ? -5.811 -3.772 -4.860 1.00 90.62 103 ARG A O 1
ATOM 769 N N . MET A 1 104 ? -4.341 -4.615 -3.373 1.00 93.06 104 MET A N 1
ATOM 770 C CA . MET A 1 104 ? -3.445 -5.223 -4.351 1.00 93.06 104 MET A CA 1
ATOM 771 C C . MET A 1 104 ? -3.114 -6.668 -3.975 1.00 93.06 104 MET A C 1
ATOM 773 O O . MET A 1 104 ? -3.086 -7.020 -2.795 1.00 93.06 104 MET A O 1
ATOM 777 N N . GLY A 1 105 ? -2.856 -7.494 -4.982 1.00 94.50 105 GLY A N 1
ATOM 778 C CA . GLY A 1 105 ? -2.178 -8.776 -4.859 1.00 94.50 105 GLY A CA 1
ATOM 779 C C . GLY A 1 105 ? -0.671 -8.606 -4.650 1.00 94.50 105 GLY A C 1
ATOM 780 O O . GLY A 1 105 ? -0.124 -7.509 -4.754 1.00 94.50 105 GLY A O 1
ATOM 781 N N . VAL A 1 106 ? 0.018 -9.711 -4.357 1.00 94.56 106 VAL A N 1
ATOM 782 C CA . VAL A 1 106 ? 1.456 -9.707 -4.025 1.00 94.56 106 VAL A CA 1
ATOM 783 C C . VAL A 1 106 ? 2.304 -9.181 -5.181 1.00 94.56 106 VAL A C 1
ATOM 785 O O . VAL A 1 106 ? 3.100 -8.264 -4.991 1.00 94.56 106 VAL A O 1
ATOM 788 N N . LEU A 1 107 ? 2.113 -9.730 -6.382 1.00 95.81 107 LEU A N 1
ATOM 789 C CA . LEU A 1 107 ? 2.873 -9.318 -7.563 1.00 95.81 107 LEU A CA 1
ATOM 790 C C . LEU A 1 107 ? 2.516 -7.896 -8.003 1.00 95.81 107 LEU A C 1
ATOM 792 O O . LEU A 1 107 ? 3.406 -7.132 -8.345 1.00 95.81 107 LEU A O 1
ATOM 796 N N . GLU A 1 108 ? 1.241 -7.511 -7.929 1.00 96.19 108 GLU A N 1
ATOM 797 C CA . GLU A 1 108 ? 0.808 -6.143 -8.235 1.00 96.19 108 GLU A CA 1
ATOM 798 C C . GLU A 1 108 ? 1.474 -5.118 -7.309 1.00 96.19 108 GLU A C 1
ATOM 800 O O . GLU A 1 108 ? 1.985 -4.106 -7.781 1.00 96.19 108 GLU A O 1
ATOM 805 N N . ALA A 1 109 ? 1.506 -5.394 -5.998 1.00 95.50 109 ALA A N 1
ATOM 806 C CA . ALA A 1 109 ? 2.149 -4.528 -5.017 1.00 95.50 109 ALA A CA 1
ATOM 807 C C . ALA A 1 109 ? 3.660 -4.432 -5.264 1.00 95.50 109 ALA A C 1
ATOM 809 O O . ALA A 1 109 ? 4.208 -3.334 -5.237 1.00 95.50 109 ALA A O 1
ATOM 810 N N . ARG A 1 110 ? 4.326 -5.554 -5.579 1.00 95.62 110 ARG A N 1
ATOM 811 C CA . ARG A 1 110 ? 5.750 -5.564 -5.960 1.00 95.62 110 ARG A CA 1
ATOM 812 C C . ARG A 1 110 ? 6.012 -4.729 -7.211 1.00 95.62 110 ARG A C 1
ATOM 814 O O . ARG A 1 110 ? 6.895 -3.880 -7.182 1.00 95.62 110 ARG A O 1
ATOM 821 N N . ILE A 1 111 ? 5.221 -4.916 -8.271 1.00 96.12 111 ILE A N 1
ATOM 822 C CA . ILE A 1 111 ? 5.326 -4.136 -9.514 1.00 96.12 111 ILE A CA 1
ATOM 823 C C . ILE A 1 111 ? 5.118 -2.651 -9.224 1.00 96.12 111 ILE A C 1
ATOM 825 O O . ILE A 1 111 ? 5.889 -1.824 -9.694 1.00 96.12 111 ILE A O 1
ATOM 829 N N . PHE A 1 112 ? 4.113 -2.299 -8.421 1.00 95.88 112 PHE A N 1
ATOM 830 C CA . PHE A 1 112 ? 3.847 -0.908 -8.071 1.00 95.88 112 PHE A CA 1
ATOM 831 C C . PHE A 1 112 ? 4.997 -0.286 -7.268 1.00 95.88 112 PHE A C 1
ATOM 833 O O . PHE A 1 112 ? 5.426 0.821 -7.575 1.00 95.88 112 PHE A O 1
ATOM 840 N N . VAL A 1 113 ? 5.541 -0.996 -6.278 1.00 95.75 113 VAL A N 1
ATOM 841 C CA . VAL A 1 113 ? 6.687 -0.531 -5.480 1.00 95.75 113 VAL A CA 1
ATOM 842 C C . VAL A 1 113 ? 7.949 -0.374 -6.339 1.00 95.75 113 VAL A C 1
ATOM 844 O O . VAL A 1 113 ? 8.644 0.635 -6.218 1.00 95.75 113 VAL A O 1
ATOM 847 N N . GLU A 1 114 ? 8.220 -1.309 -7.249 1.00 95.06 114 GLU A N 1
ATOM 848 C CA . GLU A 1 114 ? 9.316 -1.191 -8.220 1.00 95.06 114 GLU A CA 1
ATOM 849 C C . GLU A 1 114 ? 9.080 -0.062 -9.237 1.00 95.06 114 GLU A C 1
ATOM 851 O O . GLU A 1 114 ? 10.022 0.614 -9.637 1.00 95.06 114 GLU A O 1
ATOM 856 N N . ALA A 1 115 ? 7.832 0.235 -9.601 1.00 94.81 115 ALA A N 1
ATOM 857 C CA . ALA A 1 115 ? 7.522 1.395 -10.433 1.00 94.81 115 ALA A CA 1
ATOM 858 C C . ALA A 1 115 ? 7.838 2.712 -9.699 1.00 94.81 115 ALA A C 1
ATOM 860 O O . ALA A 1 115 ? 8.419 3.623 -10.287 1.00 94.81 115 ALA A O 1
ATOM 861 N N . LEU A 1 116 ? 7.523 2.803 -8.398 1.00 94.00 116 LEU A N 1
ATOM 862 C CA . LEU A 1 116 ? 7.865 3.969 -7.571 1.00 94.00 116 LEU A CA 1
ATOM 863 C C . LEU A 1 116 ? 9.379 4.173 -7.448 1.00 94.00 116 LEU A C 1
ATOM 865 O O . LEU A 1 116 ? 9.833 5.311 -7.374 1.00 94.00 116 LEU A O 1
ATOM 869 N N . ARG A 1 117 ? 10.171 3.092 -7.476 1.00 92.81 117 ARG A N 1
ATOM 870 C CA . ARG A 1 117 ? 11.641 3.162 -7.511 1.00 92.81 117 ARG A CA 1
ATOM 871 C C . ARG A 1 117 ? 12.157 3.983 -8.691 1.00 92.81 117 ARG A C 1
ATOM 873 O O . ARG A 1 117 ? 13.199 4.624 -8.575 1.00 92.81 117 ARG A O 1
ATOM 880 N N . GLY A 1 118 ? 11.450 3.965 -9.817 1.00 89.94 118 GLY A N 1
ATOM 881 C CA . GLY A 1 118 ? 11.836 4.690 -11.023 1.00 89.94 118 GLY A CA 1
ATOM 882 C C . GLY A 1 118 ? 11.722 6.213 -10.916 1.00 89.94 118 GLY A C 1
ATOM 883 O O . GLY A 1 118 ? 12.324 6.893 -11.744 1.00 89.94 118 GLY A O 1
ATOM 884 N N . ILE A 1 119 ? 10.993 6.733 -9.920 1.00 90.50 119 ILE A N 1
ATOM 885 C CA . ILE A 1 119 ? 10.695 8.162 -9.749 1.00 90.50 119 ILE A CA 1
ATOM 886 C C . ILE A 1 119 ? 11.799 8.838 -8.933 1.00 90.50 119 ILE A C 1
ATOM 888 O O . ILE A 1 119 ? 12.012 8.509 -7.765 1.00 90.50 119 ILE A O 1
ATOM 892 N N . ASN A 1 120 ? 12.500 9.796 -9.534 1.00 86.19 120 ASN A N 1
ATOM 893 C CA . ASN A 1 120 ? 13.568 10.545 -8.887 1.00 86.19 120 ASN A CA 1
ATOM 894 C C . ASN A 1 120 ? 13.051 11.869 -8.308 1.00 86.19 120 ASN A C 1
ATOM 896 O O . ASN A 1 120 ? 12.552 12.727 -9.029 1.00 86.19 120 ASN A O 1
ATOM 900 N N . HIS A 1 121 ? 13.244 12.063 -7.005 1.00 81.62 121 HIS A N 1
ATOM 901 C CA . HIS A 1 121 ? 12.859 13.278 -6.280 1.00 81.62 121 HIS A CA 1
ATOM 902 C C . HIS A 1 121 ? 14.047 14.174 -5.891 1.00 81.62 121 HIS A C 1
ATOM 904 O O . HIS A 1 121 ? 13.876 15.126 -5.131 1.00 81.62 121 HIS A O 1
ATOM 910 N N . GLY A 1 122 ? 15.259 13.850 -6.355 1.00 72.62 122 GLY A N 1
ATOM 911 C CA . GLY A 1 122 ? 16.485 14.546 -5.972 1.00 72.62 122 GLY A CA 1
ATOM 912 C C . GLY A 1 122 ? 16.657 15.933 -6.602 1.00 72.62 122 GLY A C 1
ATOM 913 O O . GLY A 1 122 ? 15.751 16.445 -7.250 1.00 72.62 122 GLY A O 1
ATOM 914 N N . PRO A 1 123 ? 17.850 16.544 -6.461 1.00 65.38 123 PRO A N 1
ATOM 915 C CA . PRO A 1 123 ? 18.159 17.865 -7.029 1.00 65.38 123 PRO A CA 1
ATOM 916 C C . PRO A 1 123 ? 17.988 17.932 -8.553 1.00 65.38 123 PRO A C 1
ATOM 918 O O . PRO A 1 123 ? 17.574 18.951 -9.087 1.00 65.38 123 PRO A O 1
ATOM 921 N N . ASN A 1 124 ? 18.251 16.811 -9.231 1.00 72.88 124 ASN A N 1
ATOM 922 C CA . ASN A 1 124 ? 17.966 16.595 -10.652 1.00 72.88 124 ASN A CA 1
ATOM 923 C C . ASN A 1 124 ? 16.767 15.645 -10.799 1.00 72.88 124 ASN A C 1
ATOM 925 O O . ASN A 1 124 ? 16.846 14.639 -11.507 1.00 72.88 124 ASN A O 1
ATOM 929 N N . GLY A 1 125 ? 15.730 15.879 -9.996 1.00 77.25 125 GLY A N 1
ATOM 930 C CA . GLY A 1 125 ? 14.522 15.068 -9.952 1.00 77.25 125 GLY A CA 1
ATOM 931 C C . GLY A 1 125 ? 13.701 15.198 -11.228 1.00 77.25 125 GLY A C 1
ATOM 932 O O . GLY A 1 125 ? 13.900 16.108 -12.035 1.00 77.25 125 GLY A O 1
ATOM 933 N N . ASP A 1 126 ? 12.774 14.270 -11.407 1.00 83.38 126 ASP A N 1
ATOM 934 C CA . ASP A 1 126 ? 11.918 14.258 -12.580 1.00 83.38 126 ASP A CA 1
ATOM 935 C C . ASP A 1 126 ? 10.924 15.434 -12.528 1.00 83.38 126 ASP A C 1
ATOM 937 O O . ASP A 1 126 ? 10.380 15.777 -11.477 1.00 83.38 126 ASP A O 1
ATOM 941 N N . THR A 1 127 ? 10.662 16.062 -13.675 1.00 84.00 127 THR A N 1
ATOM 942 C CA . THR A 1 127 ? 9.647 17.127 -13.811 1.00 84.00 127 THR A CA 1
ATOM 943 C C . THR A 1 127 ? 8.272 16.580 -14.199 1.00 84.00 127 THR A C 1
ATOM 945 O O . THR A 1 127 ? 7.247 17.223 -13.962 1.00 84.00 127 THR A O 1
ATOM 948 N N . ALA A 1 128 ? 8.246 15.372 -14.758 1.00 88.06 128 ALA A N 1
ATOM 949 C CA . ALA A 1 128 ? 7.063 14.606 -15.120 1.00 88.06 128 ALA A CA 1
ATOM 950 C C . ALA A 1 128 ? 7.258 13.145 -14.699 1.00 88.06 128 ALA A C 1
ATOM 952 O O . ALA A 1 128 ? 8.387 12.709 -14.487 1.00 88.06 128 ALA A O 1
ATOM 953 N N . LEU A 1 129 ? 6.170 12.381 -14.567 1.00 90.25 129 LEU A N 1
ATOM 954 C CA . LEU A 1 129 ? 6.297 10.973 -14.192 1.00 90.25 129 LEU A CA 1
ATOM 955 C C . LEU A 1 129 ? 7.087 10.203 -15.261 1.00 90.25 129 LEU A C 1
ATOM 957 O O . LEU A 1 129 ? 6.681 10.217 -16.426 1.00 90.25 129 LEU A O 1
ATOM 961 N N . PRO A 1 130 ? 8.194 9.532 -14.893 1.00 92.12 130 PRO A N 1
ATOM 962 C CA . PRO A 1 130 ? 8.946 8.745 -15.850 1.00 92.12 130 PRO A CA 1
ATOM 963 C C . PRO A 1 130 ? 8.135 7.520 -16.295 1.00 92.12 130 PRO A C 1
ATOM 965 O O . PRO A 1 130 ? 7.306 7.014 -15.527 1.00 92.12 130 PRO A O 1
ATOM 968 N N . PRO A 1 131 ? 8.409 6.991 -17.501 1.00 93.31 131 PRO A N 1
ATOM 969 C CA . PRO A 1 131 ? 7.863 5.706 -17.903 1.00 93.31 131 PRO A CA 1
ATOM 970 C C . PRO A 1 131 ? 8.334 4.615 -16.936 1.00 93.31 131 PRO A C 1
ATOM 972 O O . PRO A 1 131 ? 9.472 4.623 -16.454 1.00 93.31 131 PRO A O 1
ATOM 975 N N . ILE A 1 132 ? 7.441 3.670 -16.668 1.00 95.25 132 ILE A N 1
ATOM 976 C CA . ILE A 1 132 ? 7.709 2.465 -15.892 1.00 95.25 132 ILE A CA 1
ATOM 977 C C . ILE A 1 132 ? 8.567 1.548 -16.760 1.00 95.25 132 ILE A C 1
ATOM 979 O O . ILE A 1 132 ? 8.195 1.231 -17.889 1.00 95.25 132 ILE A O 1
ATOM 983 N N . ASP A 1 133 ? 9.703 1.105 -16.230 1.00 94.31 133 ASP A N 1
ATOM 984 C CA . ASP A 1 133 ? 10.564 0.119 -16.877 1.00 94.31 133 ASP A CA 1
ATOM 985 C C . ASP A 1 133 ? 11.233 -0.755 -15.810 1.00 94.31 133 ASP A C 1
ATOM 987 O O . ASP A 1 133 ? 12.156 -0.327 -15.118 1.00 94.31 133 ASP A O 1
ATOM 991 N N . ILE A 1 134 ? 10.725 -1.976 -15.647 1.00 94.38 134 ILE A N 1
ATOM 992 C CA . ILE A 1 134 ? 11.081 -2.879 -14.550 1.00 94.38 134 ILE A CA 1
ATOM 993 C C . ILE A 1 134 ? 11.610 -4.196 -15.135 1.00 94.38 134 ILE A C 1
ATOM 995 O O . ILE A 1 134 ? 10.908 -4.839 -15.922 1.00 94.38 134 ILE A O 1
ATOM 999 N N . PRO A 1 135 ? 12.826 -4.643 -14.771 1.00 92.62 135 PRO A N 1
ATOM 1000 C CA . PRO A 1 135 ? 13.311 -5.963 -15.162 1.00 92.62 135 PRO A CA 1
ATOM 1001 C C . PRO A 1 135 ? 12.516 -7.064 -14.446 1.00 92.62 135 PRO A C 1
ATOM 1003 O O . PRO A 1 135 ? 12.299 -6.982 -13.242 1.00 92.62 135 PRO A O 1
ATOM 1006 N N . LEU A 1 136 ? 12.124 -8.138 -15.140 1.00 91.56 136 LEU A N 1
ATOM 1007 C CA . LEU A 1 136 ? 11.362 -9.224 -14.501 1.00 91.56 136 LEU A CA 1
ATOM 1008 C C . LEU A 1 136 ? 12.124 -9.897 -13.358 1.00 91.56 136 LEU A C 1
ATOM 1010 O O . LEU A 1 136 ? 11.500 -10.353 -12.401 1.00 91.56 136 LEU A O 1
ATOM 1014 N N . SER A 1 137 ? 13.455 -9.909 -13.421 1.00 89.88 137 SER A N 1
ATOM 1015 C CA . SER A 1 137 ? 14.304 -10.451 -12.362 1.00 89.88 137 SER A CA 1
ATOM 1016 C C . SER A 1 137 ? 14.142 -9.725 -11.022 1.00 89.88 137 SER A C 1
ATOM 1018 O O . SER A 1 137 ? 14.344 -10.349 -9.986 1.00 89.88 137 SER A O 1
ATOM 1020 N N . SER A 1 138 ? 13.719 -8.451 -10.991 1.00 89.19 138 SER A N 1
ATOM 1021 C CA . SER A 1 138 ? 13.432 -7.768 -9.718 1.00 89.19 138 SER A CA 1
ATOM 1022 C C . SER A 1 138 ? 12.095 -8.189 -9.098 1.00 89.19 138 SER A C 1
ATOM 1024 O O . SER A 1 138 ? 11.897 -8.027 -7.895 1.00 89.19 138 SER A O 1
ATOM 1026 N N . ILE A 1 139 ? 11.186 -8.755 -9.897 1.00 90.62 139 ILE A N 1
ATOM 1027 C CA . ILE A 1 139 ? 9.864 -9.209 -9.450 1.00 90.62 139 ILE A CA 1
ATOM 1028 C C . ILE A 1 139 ? 9.878 -10.698 -9.101 1.00 90.62 139 ILE A C 1
ATOM 1030 O O . ILE A 1 139 ? 9.345 -11.083 -8.061 1.00 90.62 139 ILE A O 1
ATOM 10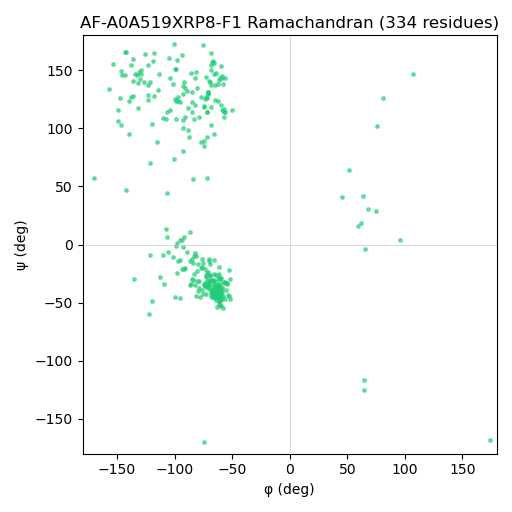34 N N . LEU A 1 140 ? 10.473 -11.520 -9.969 1.00 87.69 140 LEU A N 1
ATOM 1035 C CA . LEU A 1 140 ? 10.478 -12.983 -9.873 1.00 87.69 140 LEU A CA 1
ATOM 1036 C C . LEU A 1 140 ? 11.751 -13.554 -9.230 1.00 87.69 140 LEU A C 1
ATOM 1038 O O . LEU A 1 140 ? 11.781 -14.726 -8.859 1.00 87.69 140 LEU A O 1
ATOM 1042 N N . GLY A 1 141 ? 12.809 -12.752 -9.088 1.00 86.06 141 GLY A N 1
ATOM 1043 C CA . GLY A 1 141 ? 14.111 -13.248 -8.656 1.00 86.06 141 GLY A CA 1
ATOM 1044 C C . GLY A 1 141 ? 14.694 -14.208 -9.691 1.00 86.06 141 GLY A C 1
ATOM 1045 O O . GLY A 1 141 ? 14.978 -13.814 -10.822 1.00 86.06 141 GLY A O 1
ATOM 1046 N N . THR A 1 142 ? 14.874 -15.465 -9.286 1.00 83.00 142 THR A N 1
ATOM 1047 C CA . THR A 1 142 ? 15.424 -16.549 -10.114 1.00 83.00 142 THR A CA 1
ATOM 1048 C C . THR A 1 142 ? 14.357 -17.463 -10.720 1.00 83.00 142 THR A C 1
ATOM 1050 O O . THR A 1 142 ? 14.721 -18.410 -11.405 1.00 83.00 142 THR A O 1
ATOM 1053 N N . ASP A 1 143 ? 13.068 -17.238 -10.442 1.00 83.62 143 ASP A N 1
ATOM 1054 C CA . ASP A 1 143 ? 11.983 -18.053 -11.000 1.00 83.62 143 ASP A CA 1
ATOM 1055 C C . ASP A 1 143 ? 11.689 -17.626 -12.443 1.00 83.62 143 ASP A C 1
ATOM 1057 O O . ASP A 1 143 ? 11.168 -16.540 -12.704 1.00 83.62 143 ASP A O 1
ATOM 1061 N N . ASP A 1 144 ? 12.041 -18.488 -13.389 1.00 82.25 144 ASP A N 1
ATOM 1062 C CA . ASP A 1 144 ? 11.831 -18.313 -14.822 1.00 82.25 144 ASP A CA 1
ATOM 1063 C C . ASP A 1 144 ? 10.715 -19.221 -15.370 1.00 82.25 144 ASP A C 1
ATOM 1065 O O . ASP A 1 144 ? 10.544 -19.356 -16.585 1.00 82.25 144 ASP A O 1
ATOM 1069 N N . SER A 1 145 ? 9.908 -19.820 -14.489 1.00 87.00 145 SER A N 1
ATOM 10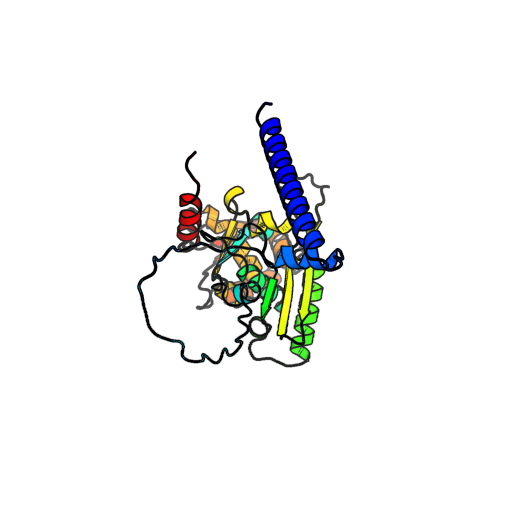70 C CA . SER A 1 145 ? 8.858 -20.749 -14.888 1.00 87.00 145 SER A CA 1
ATOM 1071 C C . SER A 1 145 ? 7.748 -20.071 -15.699 1.00 87.00 145 SER A C 1
ATOM 1073 O O . SER A 1 145 ? 7.335 -18.933 -15.451 1.00 87.00 145 SER A O 1
ATOM 1075 N N . ALA A 1 146 ? 7.166 -20.811 -16.647 1.00 87.19 146 ALA A N 1
ATOM 1076 C CA . ALA A 1 146 ? 6.032 -20.327 -17.439 1.00 87.19 146 ALA A CA 1
ATOM 1077 C C . ALA A 1 146 ? 4.840 -19.889 -16.560 1.00 87.19 146 ALA A C 1
ATOM 1079 O O . ALA A 1 146 ? 4.129 -18.939 -16.897 1.00 87.19 146 ALA A O 1
ATOM 1080 N N . ALA A 1 147 ? 4.647 -20.552 -15.414 1.00 91.06 147 ALA A N 1
ATOM 1081 C CA . ALA A 1 147 ? 3.630 -20.195 -14.431 1.00 91.06 147 ALA A CA 1
ATOM 1082 C C . ALA A 1 147 ? 3.910 -18.828 -13.781 1.00 91.06 147 ALA A C 1
ATOM 1084 O O . ALA A 1 147 ? 2.993 -18.011 -13.675 1.00 91.06 147 ALA A O 1
ATOM 1085 N N . ALA A 1 148 ? 5.162 -18.539 -13.417 1.00 89.75 148 ALA A N 1
ATOM 1086 C CA . ALA A 1 148 ? 5.563 -17.247 -12.867 1.00 89.75 148 ALA A CA 1
ATOM 1087 C C . ALA A 1 148 ? 5.349 -16.101 -13.870 1.00 89.75 148 ALA A C 1
ATOM 1089 O O . ALA A 1 148 ? 4.748 -15.077 -13.534 1.00 89.75 148 ALA A O 1
ATOM 1090 N N . TYR A 1 149 ? 5.725 -16.300 -15.138 1.00 91.25 149 TYR A N 1
ATOM 1091 C CA . TYR A 1 149 ? 5.439 -15.337 -16.209 1.00 91.25 149 TYR A CA 1
ATOM 1092 C C . TYR A 1 149 ? 3.934 -15.102 -16.399 1.00 91.25 149 TYR A C 1
ATOM 1094 O O . TYR A 1 149 ? 3.501 -13.960 -16.587 1.00 91.25 149 TYR A O 1
ATOM 1102 N N . ALA A 1 150 ? 3.118 -16.160 -16.347 1.00 93.00 150 ALA A N 1
ATOM 1103 C CA . ALA A 1 150 ? 1.665 -16.041 -16.433 1.00 93.00 150 ALA A CA 1
ATOM 1104 C C . ALA A 1 150 ? 1.085 -15.253 -15.246 1.00 93.00 150 ALA A C 1
ATOM 1106 O O . ALA A 1 150 ? 0.220 -14.398 -15.445 1.00 93.00 150 ALA A O 1
ATOM 1107 N N . ALA A 1 151 ? 1.606 -15.474 -14.036 1.00 94.38 151 ALA A N 1
ATOM 1108 C CA . ALA A 1 151 ? 1.205 -14.744 -12.839 1.00 94.38 151 ALA A CA 1
ATOM 1109 C C . ALA A 1 151 ? 1.557 -13.248 -12.928 1.00 94.38 151 ALA A C 1
ATOM 1111 O O . ALA A 1 151 ? 0.713 -12.402 -12.634 1.00 94.38 151 ALA A O 1
ATOM 1112 N N . VAL A 1 152 ? 2.756 -12.898 -13.411 1.00 95.25 152 VAL A N 1
ATOM 1113 C CA . VAL A 1 152 ? 3.155 -11.495 -13.649 1.00 95.25 152 VAL A CA 1
ATOM 1114 C C . VAL A 1 152 ? 2.289 -10.847 -14.721 1.00 95.25 152 VAL A C 1
ATOM 1116 O O . VAL A 1 152 ? 1.843 -9.711 -14.556 1.00 95.25 152 VAL A O 1
ATOM 1119 N N . ARG A 1 153 ? 1.995 -11.571 -15.808 1.00 95.25 153 ARG A N 1
ATOM 1120 C CA . ARG A 1 153 ? 1.086 -11.093 -16.856 1.00 95.25 153 ARG A CA 1
ATOM 1121 C C . ARG A 1 153 ? -0.292 -10.778 -16.283 1.00 95.25 153 ARG A C 1
ATOM 1123 O O . ARG A 1 153 ? -0.862 -9.745 -16.628 1.00 95.25 153 ARG A O 1
ATOM 1130 N N . GLN A 1 154 ? -0.824 -11.654 -15.433 1.00 96.38 154 GLN A N 1
ATOM 1131 C CA . GLN A 1 154 ? -2.113 -11.430 -14.791 1.00 96.38 154 GLN A CA 1
ATOM 1132 C C . GLN A 1 154 ? -2.056 -10.231 -13.839 1.00 96.38 154 GLN A C 1
ATOM 1134 O O . GLN A 1 154 ? -2.899 -9.349 -13.944 1.00 96.38 154 GLN A O 1
ATOM 1139 N N . ALA A 1 155 ? -1.002 -10.111 -13.031 1.00 96.50 155 ALA A N 1
ATOM 1140 C CA . ALA A 1 155 ? -0.803 -8.960 -12.156 1.00 96.50 155 ALA A CA 1
ATOM 1141 C C . ALA A 1 155 ? -0.730 -7.627 -12.924 1.00 96.50 155 ALA A C 1
ATOM 1143 O O . ALA A 1 155 ? -1.292 -6.633 -12.473 1.00 96.50 155 ALA A O 1
ATOM 1144 N N . CYS A 1 156 ? -0.095 -7.589 -14.101 1.00 96.25 156 CYS A N 1
ATOM 1145 C CA . CYS A 1 156 ? -0.082 -6.391 -14.948 1.00 96.25 156 CYS A CA 1
ATOM 1146 C C . CYS A 1 156 ? -1.499 -6.012 -15.410 1.00 96.25 156 CYS A C 1
ATOM 1148 O O . CYS A 1 156 ? -1.890 -4.849 -15.318 1.00 96.25 156 CYS A O 1
ATOM 1150 N N . LYS A 1 157 ? -2.292 -6.996 -15.861 1.00 96.31 157 LYS A N 1
ATOM 1151 C CA . LYS A 1 157 ? -3.696 -6.777 -16.248 1.00 96.31 157 LYS A CA 1
ATOM 1152 C C . LYS A 1 157 ? -4.513 -6.262 -15.069 1.00 96.31 157 LYS A C 1
ATOM 1154 O O . LYS A 1 157 ? -5.223 -5.267 -15.199 1.00 96.31 157 LYS A O 1
ATOM 1159 N N . ASP A 1 158 ? -4.377 -6.906 -13.918 1.00 96.00 158 ASP A N 1
ATOM 1160 C CA . ASP A 1 158 ? -5.149 -6.555 -12.738 1.00 96.00 158 ASP A CA 1
ATOM 1161 C C . ASP A 1 158 ? -4.772 -5.157 -12.232 1.00 96.00 158 ASP A C 1
ATOM 1163 O O . ASP A 1 158 ? -5.669 -4.379 -11.908 1.00 96.00 158 ASP A O 1
ATOM 1167 N N . LEU A 1 159 ? -3.481 -4.794 -12.248 1.00 95.19 159 LEU A N 1
ATOM 1168 C CA . LEU A 1 159 ? -2.994 -3.449 -11.918 1.00 95.19 159 LEU A CA 1
ATOM 1169 C C . LEU A 1 159 ? -3.571 -2.383 -12.863 1.00 95.19 159 LEU A C 1
ATOM 1171 O O . LEU A 1 159 ? -4.005 -1.331 -12.395 1.00 95.19 159 LEU A O 1
ATOM 1175 N N . TYR A 1 160 ? -3.645 -2.667 -14.166 1.00 95.62 160 TYR A N 1
ATOM 1176 C CA . TYR A 1 160 ? -4.253 -1.772 -15.158 1.00 95.62 160 TYR A CA 1
ATOM 1177 C C . TYR A 1 160 ? -5.752 -1.554 -14.940 1.00 95.62 160 TYR A C 1
ATOM 1179 O O . TYR A 1 160 ? -6.268 -0.456 -15.165 1.00 95.62 160 TYR A O 1
ATOM 1187 N N . THR A 1 161 ? -6.469 -2.593 -14.511 1.00 94.12 161 THR A N 1
ATOM 1188 C CA . THR A 1 161 ? -7.908 -2.494 -14.227 1.00 94.12 161 THR A CA 1
ATOM 1189 C C . THR A 1 161 ? -8.220 -1.800 -12.906 1.00 94.12 161 THR A C 1
ATOM 1191 O O . THR A 1 161 ? -9.373 -1.432 -12.693 1.00 94.12 161 THR A O 1
ATOM 1194 N N . LYS A 1 162 ? -7.226 -1.582 -12.030 1.00 90.31 162 LYS A N 1
ATOM 1195 C CA . LYS A 1 162 ? -7.461 -0.888 -10.762 1.00 90.31 162 LYS A CA 1
ATOM 1196 C C . LYS A 1 162 ? -7.709 0.585 -10.994 1.00 90.31 162 LYS A C 1
ATOM 1198 O O . LYS A 1 162 ? -6.817 1.354 -11.357 1.00 90.31 162 LYS A O 1
ATOM 1203 N N . ASP A 1 163 ? -8.927 0.975 -10.695 1.00 88.81 163 ASP A N 1
ATOM 1204 C CA . ASP A 1 163 ? -9.284 2.357 -10.492 1.00 88.81 163 ASP A CA 1
ATOM 1205 C C . ASP A 1 163 ? -9.316 2.694 -8.992 1.00 88.81 163 ASP A C 1
ATOM 1207 O O . ASP A 1 163 ? -9.425 1.829 -8.119 1.00 88.81 163 ASP A O 1
ATOM 1211 N N . ILE A 1 164 ? -9.199 3.981 -8.709 1.00 89.06 164 ILE A N 1
ATOM 1212 C CA . ILE A 1 164 ? -9.283 4.567 -7.382 1.00 89.06 164 ILE A CA 1
ATOM 1213 C C . ILE A 1 164 ? -10.171 5.801 -7.435 1.00 89.06 164 ILE A C 1
ATOM 1215 O O . ILE A 1 164 ? -10.189 6.531 -8.428 1.00 89.06 164 ILE A O 1
ATOM 1219 N N . ASN A 1 165 ? -10.896 6.042 -6.345 1.00 85.25 165 ASN A N 1
ATOM 1220 C CA . ASN A 1 165 ? -11.687 7.252 -6.169 1.00 85.25 165 ASN A CA 1
ATOM 1221 C C . ASN A 1 165 ? -10.848 8.309 -5.433 1.00 85.25 165 ASN A C 1
ATOM 1223 O O . ASN A 1 165 ? -10.699 8.235 -4.215 1.00 85.25 165 ASN A O 1
ATOM 1227 N N . LEU A 1 166 ? -10.288 9.269 -6.171 1.00 81.00 166 LEU A N 1
ATOM 1228 C CA . LEU A 1 166 ? -9.468 10.363 -5.636 1.00 81.00 166 LEU A CA 1
ATOM 1229 C C . LEU A 1 166 ? -10.296 11.642 -5.539 1.00 81.00 166 LEU A C 1
ATOM 1231 O O . LEU A 1 166 ? -10.162 12.570 -6.336 1.00 81.00 166 LEU A O 1
ATOM 1235 N N . LEU A 1 167 ? -11.196 11.681 -4.563 1.00 73.12 167 LEU A N 1
ATOM 1236 C CA . LEU A 1 167 ? -12.002 12.868 -4.305 1.00 73.12 167 LEU A CA 1
ATOM 1237 C C . LEU A 1 167 ? -11.152 13.987 -3.719 1.00 73.12 167 LEU A C 1
ATOM 1239 O O . LEU A 1 167 ? -10.468 13.791 -2.724 1.00 73.12 167 LEU A O 1
ATOM 1243 N N . GLN A 1 168 ? -11.261 15.198 -4.259 1.00 63.97 168 GLN A N 1
ATOM 1244 C CA . GLN A 1 168 ? -10.636 16.355 -3.624 1.00 63.97 168 GLN A CA 1
ATOM 1245 C C . GLN A 1 168 ? -11.112 16.509 -2.170 1.00 63.97 168 GLN A C 1
ATOM 1247 O O . GLN A 1 168 ? -12.271 16.252 -1.836 1.00 63.97 168 GLN A O 1
ATOM 1252 N N . VAL A 1 169 ? -10.203 16.926 -1.286 1.00 55.59 169 VAL A N 1
ATOM 1253 C CA . VAL A 1 169 ? -10.521 17.177 0.125 1.00 55.59 169 VAL A CA 1
ATOM 1254 C C . VAL A 1 169 ? -11.602 18.262 0.192 1.00 55.59 169 VAL A C 1
ATOM 1256 O O . VAL A 1 169 ? -11.393 19.365 -0.299 1.00 55.59 169 VAL A O 1
ATOM 1259 N N . GLY A 1 170 ? -12.763 17.941 0.772 1.00 59.84 170 GLY A N 1
ATOM 1260 C CA . GLY A 1 170 ? -13.927 18.840 0.814 1.00 59.84 170 GLY A CA 1
ATOM 1261 C C . GLY A 1 170 ? -14.961 18.619 -0.298 1.00 59.84 170 GLY A C 1
ATOM 1262 O O . GLY A 1 170 ? -15.948 19.350 -0.359 1.00 59.84 170 GLY A O 1
ATOM 1263 N N . ALA A 1 171 ? -14.776 17.608 -1.154 1.00 64.12 171 ALA A N 1
ATOM 1264 C CA . ALA A 1 171 ? -15.793 17.197 -2.115 1.00 64.12 171 ALA A CA 1
ATOM 1265 C C . ALA A 1 171 ? -17.096 16.779 -1.404 1.00 64.12 171 ALA A C 1
ATOM 1267 O O . ALA A 1 171 ? -17.082 16.220 -0.303 1.00 64.12 171 ALA A O 1
ATOM 1268 N N . LYS A 1 172 ? -18.243 17.066 -2.033 1.00 66.00 172 LYS A N 1
ATOM 1269 C CA . LYS A 1 172 ? -19.560 16.705 -1.489 1.00 66.00 172 LYS A CA 1
ATOM 1270 C C . LYS A 1 172 ? -19.702 15.179 -1.447 1.00 66.00 172 LYS A C 1
ATOM 1272 O O . LYS A 1 172 ? -19.076 14.480 -2.236 1.00 66.00 172 LYS A O 1
ATOM 1277 N N . LYS A 1 173 ? -20.578 14.665 -0.573 1.00 57.53 173 LYS A N 1
ATOM 1278 C CA . LYS A 1 173 ? -20.847 13.217 -0.431 1.00 57.53 173 LYS A CA 1
ATOM 1279 C C . LYS A 1 173 ? -21.195 12.503 -1.749 1.00 57.53 173 LYS A C 1
ATOM 1281 O O . LYS A 1 173 ? -20.869 11.335 -1.883 1.00 57.53 173 LYS A O 1
ATOM 1286 N N . GLU A 1 174 ? -21.797 13.213 -2.702 1.00 67.56 174 GLU A N 1
ATOM 1287 C CA . GLU A 1 174 ? -22.196 12.689 -4.022 1.00 67.56 174 GLU A CA 1
ATOM 1288 C C . GLU A 1 174 ? -21.138 12.896 -5.121 1.00 67.56 174 GLU A C 1
ATOM 1290 O O . GLU A 1 174 ? -21.344 12.540 -6.280 1.00 67.56 174 GLU A O 1
ATOM 1295 N N . SER A 1 175 ? -20.012 13.539 -4.806 1.00 69.25 175 SER A N 1
ATOM 1296 C CA . SER A 1 175 ? -18.948 13.755 -5.781 1.00 69.25 175 SER A CA 1
ATOM 1297 C C . SER A 1 175 ? -18.212 12.448 -6.062 1.00 69.25 175 SER A C 1
ATOM 1299 O O . SER A 1 175 ? -17.984 11.634 -5.169 1.00 69.25 175 SER A O 1
ATOM 1301 N N . TYR A 1 176 ? -17.805 12.272 -7.316 1.00 72.12 176 TYR A N 1
ATOM 1302 C CA . TYR A 1 176 ? -17.112 11.084 -7.791 1.00 72.12 176 TYR A CA 1
ATOM 1303 C C . TYR A 1 176 ? -15.965 11.491 -8.714 1.00 72.12 176 TYR A C 1
ATOM 1305 O O . TYR A 1 176 ? -16.171 12.241 -9.668 1.00 72.12 176 TYR A O 1
ATOM 1313 N N . HIS A 1 177 ? -14.755 11.005 -8.436 1.00 82.25 177 HIS A N 1
ATOM 1314 C CA . HIS A 1 177 ? -13.591 11.221 -9.290 1.00 82.25 177 HIS A CA 1
ATOM 1315 C C . HIS A 1 177 ? -12.771 9.937 -9.361 1.00 82.25 177 HIS A C 1
ATOM 1317 O O . HIS A 1 177 ? -11.935 9.657 -8.501 1.00 82.25 177 HIS A O 1
ATOM 1323 N N . ARG A 1 178 ? -13.029 9.145 -10.403 1.00 85.69 178 ARG A N 1
ATOM 1324 C CA . ARG A 1 178 ? -12.286 7.916 -10.664 1.00 85.69 178 ARG A CA 1
ATOM 1325 C C . ARG A 1 178 ? -11.121 8.148 -11.603 1.00 85.69 178 ARG A C 1
ATOM 1327 O O . ARG A 1 178 ? -11.276 8.747 -12.662 1.00 85.69 178 ARG A O 1
ATOM 1334 N N . THR A 1 179 ? -9.990 7.555 -11.261 1.00 90.31 179 THR A N 1
ATOM 1335 C CA . THR A 1 179 ? -8.827 7.455 -12.140 1.00 90.31 179 THR A CA 1
ATOM 1336 C C . THR A 1 179 ? -8.145 6.112 -11.938 1.00 90.31 179 THR A C 1
ATOM 1338 O O . THR A 1 179 ? -8.412 5.411 -10.967 1.00 90.31 179 THR A O 1
ATOM 1341 N N . ARG A 1 180 ? -7.260 5.742 -12.858 1.00 92.50 180 ARG A N 1
ATOM 1342 C CA . ARG A 1 180 ? -6.401 4.562 -12.739 1.00 92.50 180 ARG A CA 1
ATOM 1343 C C . ARG A 1 180 ? -5.053 4.936 -12.140 1.00 92.50 180 ARG A C 1
ATOM 1345 O O . ARG A 1 180 ? -4.676 6.107 -12.141 1.00 92.50 180 ARG A O 1
ATOM 1352 N N . LEU A 1 181 ? -4.331 3.928 -11.658 1.00 93.38 181 LEU A N 1
ATOM 1353 C CA . LEU A 1 181 ? -2.933 4.078 -11.238 1.00 93.38 181 LEU A CA 1
ATOM 1354 C C . LEU A 1 181 ? -1.989 4.166 -12.441 1.00 93.38 181 LEU A C 1
ATOM 1356 O O . LEU A 1 181 ? -1.081 4.995 -12.465 1.00 93.38 181 LEU A O 1
ATOM 1360 N N . VAL A 1 182 ? -2.225 3.323 -13.446 1.00 95.81 182 VAL A N 1
ATOM 1361 C CA . VAL A 1 182 ? -1.430 3.234 -14.677 1.00 95.81 182 VAL A CA 1
ATOM 1362 C C . VAL A 1 182 ? -2.321 3.489 -15.893 1.00 95.81 182 VAL A C 1
ATOM 1364 O O . VAL A 1 182 ? -3.477 3.057 -15.918 1.00 95.81 182 VAL A O 1
ATOM 1367 N N . SER A 1 183 ? -1.811 4.228 -16.879 1.00 94.81 183 SER A N 1
ATOM 1368 C CA . SER A 1 183 ? -2.498 4.472 -18.157 1.00 94.81 183 SER A CA 1
ATOM 1369 C C . SER A 1 183 ? -2.255 3.356 -19.162 1.00 94.81 183 SER A C 1
ATOM 1371 O O . SER A 1 183 ? -3.126 3.079 -19.982 1.00 94.81 183 SER A O 1
ATOM 1373 N N . ASP A 1 184 ? -1.100 2.705 -19.075 1.00 95.62 184 ASP A N 1
ATOM 1374 C CA . ASP A 1 184 ? -0.728 1.543 -19.867 1.00 95.62 184 ASP A CA 1
ATOM 1375 C C . ASP A 1 184 ? 0.289 0.692 -19.097 1.00 95.62 184 ASP A C 1
ATOM 1377 O O . ASP A 1 184 ? 0.973 1.169 -18.187 1.00 95.62 184 ASP A O 1
ATOM 1381 N N . ILE A 1 185 ? 0.324 -0.597 -19.426 1.00 96.38 185 ILE A N 1
ATOM 1382 C CA . ILE A 1 185 ? 1.315 -1.542 -18.922 1.00 96.38 185 ILE A CA 1
ATOM 1383 C C . ILE A 1 185 ? 1.430 -2.715 -19.898 1.00 96.38 185 ILE A C 1
ATOM 1385 O O . ILE A 1 185 ? 0.427 -3.272 -20.349 1.00 96.38 185 ILE A O 1
ATOM 1389 N N . GLU A 1 186 ? 2.654 -3.102 -20.220 1.00 94.56 186 GLU A N 1
ATOM 1390 C CA . GLU A 1 186 ? 2.983 -4.182 -21.136 1.00 94.56 186 GLU A CA 1
ATOM 1391 C C . GLU A 1 186 ? 4.050 -5.104 -20.540 1.00 94.56 186 GLU A C 1
ATOM 1393 O O . GLU A 1 186 ? 4.955 -4.684 -19.819 1.00 94.56 186 GLU A O 1
ATOM 1398 N N . LEU A 1 187 ? 3.938 -6.392 -20.864 1.00 93.62 187 LEU A N 1
ATOM 1399 C CA . LEU A 1 187 ? 4.929 -7.407 -20.526 1.00 93.62 187 LEU A CA 1
ATOM 1400 C C . LEU A 1 187 ? 5.680 -7.802 -21.798 1.00 93.62 187 LEU A C 1
ATOM 1402 O O . LEU A 1 187 ? 5.138 -8.507 -22.654 1.00 93.62 187 LEU A O 1
ATOM 1406 N N . LEU A 1 188 ? 6.938 -7.384 -21.902 1.00 89.69 188 LEU A N 1
ATOM 1407 C CA . LEU A 1 188 ? 7.813 -7.694 -23.025 1.00 89.69 188 LEU A CA 1
ATOM 1408 C C . LEU A 1 188 ? 8.523 -9.026 -22.784 1.00 89.69 188 LEU A C 1
ATOM 1410 O O . LEU A 1 188 ? 9.596 -9.084 -22.183 1.00 89.69 188 LEU A O 1
ATOM 1414 N N . ALA A 1 189 ? 7.923 -10.108 -23.284 1.00 75.69 189 ALA A N 1
ATOM 1415 C CA . ALA A 1 189 ? 8.459 -11.460 -23.122 1.00 75.69 189 ALA A CA 1
ATOM 1416 C C . ALA A 1 189 ? 9.878 -11.620 -23.704 1.00 75.69 189 ALA A C 1
ATOM 1418 O O . ALA A 1 189 ? 10.702 -12.298 -23.107 1.00 75.69 189 ALA A O 1
ATOM 1419 N N . GLY A 1 190 ? 10.180 -10.965 -24.833 1.00 76.81 190 GLY A N 1
ATOM 1420 C CA . GLY A 1 190 ? 11.484 -11.088 -25.496 1.00 76.81 190 GLY A CA 1
ATOM 1421 C C . GLY A 1 190 ? 12.640 -10.378 -24.782 1.00 76.81 190 GLY A C 1
ATOM 1422 O O . GLY A 1 190 ? 13.780 -10.805 -24.915 1.00 76.81 190 GLY A O 1
ATOM 1423 N N . SER A 1 191 ? 12.366 -9.312 -24.022 1.00 80.62 191 SER A N 1
ATOM 1424 C CA . SER A 1 191 ? 13.392 -8.559 -23.283 1.00 80.62 191 SER A CA 1
ATOM 1425 C C . SER A 1 191 ? 13.373 -8.819 -21.776 1.00 80.62 191 SER A C 1
ATOM 1427 O O . SER A 1 191 ? 14.255 -8.334 -21.070 1.00 80.62 191 SER A O 1
ATOM 1429 N N . GLY A 1 192 ? 12.380 -9.561 -21.272 1.00 87.94 192 GLY A N 1
ATOM 1430 C CA . GLY A 1 192 ? 12.221 -9.825 -19.844 1.00 87.94 192 GLY A CA 1
ATOM 1431 C C . GLY A 1 192 ? 11.947 -8.549 -19.047 1.00 87.94 192 GLY A C 1
ATOM 1432 O O . GLY A 1 192 ? 12.517 -8.362 -17.971 1.00 87.94 192 GLY A O 1
ATOM 1433 N N . ARG A 1 193 ? 11.096 -7.652 -19.568 1.00 93.00 193 ARG A N 1
ATOM 1434 C CA . ARG A 1 193 ? 10.771 -6.369 -18.918 1.00 93.00 193 ARG A CA 1
ATOM 1435 C C . ARG A 1 193 ? 9.273 -6.105 -18.847 1.00 93.00 193 ARG A C 1
ATOM 1437 O O . ARG A 1 193 ? 8.521 -6.491 -19.7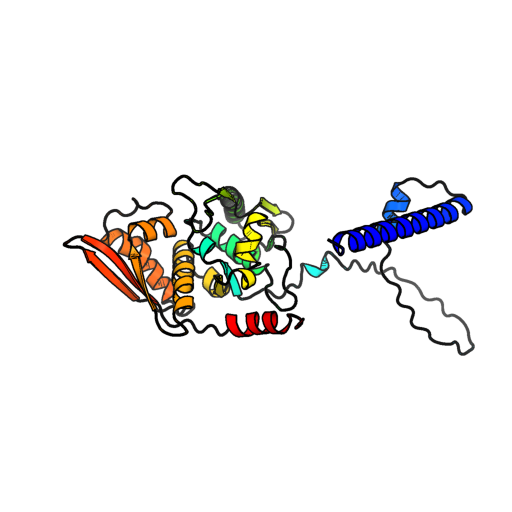39 1.00 93.00 193 ARG A O 1
ATOM 1444 N N . ILE A 1 194 ? 8.861 -5.405 -17.798 1.00 95.50 194 ILE A N 1
ATOM 1445 C CA . ILE A 1 194 ? 7.547 -4.775 -17.684 1.00 95.50 194 ILE A CA 1
ATOM 1446 C C . ILE A 1 194 ? 7.741 -3.302 -18.020 1.00 95.50 194 ILE A C 1
ATOM 1448 O O . ILE A 1 194 ? 8.574 -2.643 -17.398 1.00 95.50 194 ILE A O 1
ATOM 1452 N N . ARG A 1 195 ? 6.981 -2.788 -18.985 1.00 95.69 195 ARG A N 1
ATOM 1453 C CA . ARG A 1 195 ? 6.965 -1.362 -19.320 1.00 95.69 195 ARG A CA 1
ATOM 1454 C C . ARG A 1 195 ? 5.584 -0.780 -19.123 1.00 95.69 195 ARG A C 1
ATOM 1456 O O . ARG A 1 195 ? 4.606 -1.515 -19.125 1.00 95.69 195 ARG A O 1
ATOM 1463 N N . GLY A 1 196 ? 5.497 0.525 -18.944 1.00 95.44 196 GLY A N 1
ATOM 1464 C CA . GLY A 1 196 ? 4.209 1.194 -18.904 1.00 95.44 196 GLY A CA 1
ATOM 1465 C C . GLY A 1 196 ? 4.317 2.665 -18.554 1.00 95.44 196 GLY A C 1
ATOM 1466 O O . GLY A 1 196 ? 5.414 3.215 -18.473 1.00 95.44 196 GLY A O 1
ATOM 1467 N N . ASN A 1 197 ? 3.184 3.283 -18.255 1.00 96.19 197 ASN A N 1
ATOM 1468 C CA . AS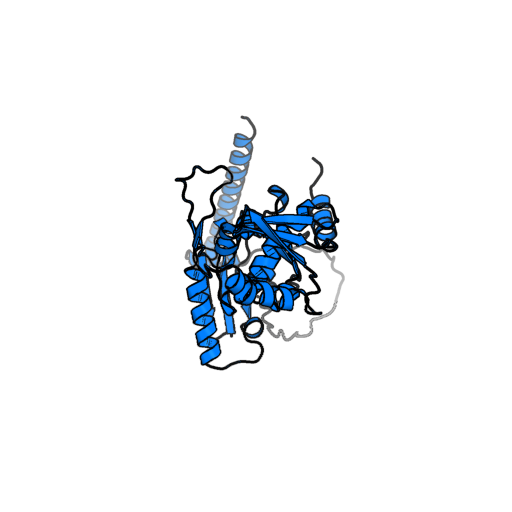N A 1 197 ? 3.114 4.657 -17.787 1.00 96.19 197 ASN A CA 1
ATOM 1469 C C . ASN A 1 197 ? 2.131 4.772 -16.626 1.00 96.19 197 ASN A C 1
ATOM 1471 O O . ASN A 1 197 ? 1.048 4.177 -16.616 1.00 96.19 197 ASN A O 1
ATOM 1475 N N . PHE A 1 198 ? 2.495 5.585 -15.639 1.00 95.88 198 PHE A N 1
ATOM 1476 C CA . PHE A 1 198 ? 1.538 6.036 -14.640 1.00 95.88 198 PHE A CA 1
ATOM 1477 C C . PHE A 1 198 ? 0.459 6.891 -15.302 1.00 95.88 198 PHE A C 1
ATOM 1479 O O . PHE A 1 198 ? 0.729 7.630 -16.248 1.00 95.88 198 PHE A O 1
ATOM 1486 N N . ALA A 1 199 ? -0.765 6.839 -14.777 1.00 94.25 199 ALA A N 1
ATOM 1487 C CA . ALA A 1 199 ? -1.801 7.739 -15.261 1.00 94.25 199 ALA A CA 1
ATOM 1488 C C . ALA A 1 199 ? -1.384 9.202 -14.993 1.00 94.25 199 ALA A C 1
ATOM 1490 O O . ALA A 1 199 ? -0.928 9.492 -13.885 1.00 94.25 199 ALA A O 1
ATOM 1491 N N . PRO A 1 200 ? -1.584 10.149 -15.933 1.00 89.94 200 PRO A N 1
ATOM 1492 C CA . PRO A 1 200 ? -1.161 11.545 -15.757 1.00 89.94 200 PRO A CA 1
ATOM 1493 C C . PRO A 1 200 ? -1.707 12.202 -14.480 1.00 89.94 200 PRO A C 1
ATOM 1495 O O . PRO A 1 200 ? -1.024 12.988 -13.828 1.00 89.94 200 PRO A O 1
ATOM 1498 N N . LEU A 1 201 ? -2.918 11.812 -14.061 1.00 88.94 201 LEU A N 1
ATOM 1499 C CA . LEU A 1 201 ? -3.550 12.282 -12.823 1.00 88.94 201 LEU A CA 1
ATOM 1500 C C . LEU A 1 201 ? -2.824 11.832 -11.543 1.00 88.94 201 LEU A C 1
ATOM 1502 O O . LEU A 1 201 ? -3.099 12.372 -10.476 1.00 88.94 201 LEU A O 1
ATOM 1506 N N . MET A 1 202 ? -1.895 10.874 -11.618 1.00 90.38 202 MET A N 1
ATOM 1507 C CA . MET A 1 202 ? -1.060 10.455 -10.484 1.00 90.38 202 MET A CA 1
ATOM 1508 C C . MET A 1 202 ? 0.109 11.400 -10.218 1.00 90.38 202 MET A C 1
ATOM 1510 O O . MET A 1 202 ? 0.662 11.370 -9.120 1.00 90.38 202 MET A O 1
ATOM 1514 N N . GLN A 1 203 ? 0.479 12.258 -11.171 1.00 88.88 203 GLN A N 1
ATOM 1515 C CA . GLN A 1 203 ? 1.620 13.167 -11.044 1.00 88.88 203 GLN A CA 1
ATOM 1516 C C . GLN A 1 203 ? 1.604 14.024 -9.764 1.00 88.88 203 GLN A C 1
ATOM 1518 O O . GLN A 1 203 ? 2.623 14.036 -9.066 1.00 88.88 203 GLN A O 1
ATOM 1523 N N . PRO A 1 204 ? 0.490 14.676 -9.369 1.00 86.75 204 PRO A N 1
ATOM 1524 C CA . PRO A 1 204 ? 0.462 15.433 -8.118 1.00 86.75 204 PRO A CA 1
ATOM 1525 C C . PRO A 1 204 ? 0.610 14.558 -6.864 1.00 86.75 204 PRO A C 1
ATOM 1527 O O . PRO A 1 204 ? 1.083 15.024 -5.831 1.00 86.75 204 PRO A O 1
ATOM 1530 N N . TYR A 1 205 ? 0.239 13.278 -6.943 1.00 88.44 205 TYR A N 1
ATOM 1531 C CA . TYR A 1 205 ? 0.262 12.361 -5.804 1.00 88.44 205 TYR A CA 1
ATOM 1532 C C . TYR A 1 205 ? 1.567 11.580 -5.664 1.00 88.44 205 TYR A C 1
ATOM 1534 O O . TYR A 1 205 ? 1.851 11.071 -4.579 1.00 88.44 205 TYR A O 1
ATOM 1542 N N . LEU A 1 206 ? 2.331 11.459 -6.747 1.00 89.06 206 LEU A N 1
ATOM 1543 C CA . LEU A 1 206 ? 3.564 10.684 -6.788 1.00 89.06 206 LEU A CA 1
ATOM 1544 C C . LEU A 1 206 ? 4.811 11.545 -6.962 1.00 89.06 206 LEU A C 1
ATOM 1546 O O . LEU A 1 206 ? 5.843 11.114 -6.483 1.00 89.06 206 LEU A O 1
ATOM 1550 N N . LEU A 1 207 ? 4.734 12.727 -7.593 1.00 84.69 207 LEU A N 1
ATOM 1551 C CA . LEU A 1 207 ? 5.903 13.556 -7.932 1.00 84.69 207 LEU A CA 1
ATOM 1552 C C . LEU A 1 207 ? 5.884 14.951 -7.286 1.00 84.69 207 LEU A C 1
ATOM 1554 O O . LEU A 1 207 ? 6.865 15.346 -6.657 1.00 84.69 207 LEU A O 1
ATOM 1558 N N . GLN A 1 208 ? 4.773 15.693 -7.381 1.00 74.81 208 GLN A N 1
ATOM 1559 C CA . GLN A 1 208 ? 4.675 17.096 -6.922 1.00 74.81 208 GLN A CA 1
ATOM 1560 C C . GLN A 1 208 ? 4.362 17.207 -5.419 1.00 74.81 208 GLN A C 1
ATOM 1562 O O . GLN A 1 208 ? 3.385 17.808 -4.969 1.00 74.81 208 GLN A O 1
ATOM 1567 N N . LEU A 1 209 ? 5.213 16.580 -4.617 1.00 71.88 209 LEU A N 1
ATOM 1568 C CA . LEU A 1 209 ? 4.984 16.391 -3.188 1.00 71.88 209 LEU A CA 1
ATOM 1569 C C . LEU A 1 209 ? 5.287 17.649 -2.365 1.00 71.88 209 LEU A C 1
ATOM 1571 O O . LEU A 1 209 ? 4.632 17.897 -1.351 1.00 71.88 209 LEU A O 1
ATOM 1575 N N . THR A 1 210 ? 6.246 18.458 -2.818 1.00 57.59 210 THR A N 1
ATOM 1576 C CA . THR A 1 210 ? 6.695 19.689 -2.150 1.00 57.59 210 THR A CA 1
ATOM 1577 C C . THR A 1 210 ? 5.653 20.802 -2.205 1.00 57.59 210 THR A C 1
ATOM 1579 O O . THR A 1 210 ? 5.506 21.537 -1.234 1.00 57.59 210 THR A O 1
ATOM 1582 N N . THR A 1 211 ? 4.869 20.887 -3.281 1.00 54.56 211 THR A N 1
ATOM 1583 C CA . THR A 1 211 ? 3.829 21.915 -3.453 1.00 54.56 211 THR A CA 1
ATOM 1584 C C . THR A 1 211 ? 2.644 21.722 -2.500 1.00 54.56 211 THR A C 1
ATOM 1586 O O . THR A 1 211 ? 1.974 22.687 -2.147 1.00 54.56 211 THR A O 1
ATOM 1589 N N . THR A 1 212 ? 2.392 20.486 -2.050 1.00 53.41 212 THR A N 1
ATOM 1590 C CA . THR A 1 212 ? 1.154 20.116 -1.335 1.00 53.41 212 THR A CA 1
ATOM 1591 C C . THR A 1 212 ? 1.365 19.817 0.160 1.00 53.41 212 THR A C 1
ATOM 1593 O O . THR A 1 212 ? 0.398 19.634 0.900 1.00 53.41 212 THR A O 1
ATOM 1596 N N . GLY A 1 213 ? 2.620 19.738 0.626 1.00 61.22 213 GLY A N 1
ATOM 1597 C CA . GLY A 1 213 ? 2.999 19.605 2.045 1.00 61.22 213 GLY A CA 1
ATOM 1598 C C . GLY A 1 213 ? 2.593 18.301 2.757 1.00 61.22 213 GLY A C 1
ATOM 1599 O O . GLY A 1 213 ? 2.966 18.093 3.908 1.00 61.22 213 GLY A O 1
ATOM 1600 N N . ASN A 1 214 ? 1.858 17.399 2.097 1.00 77.69 214 ASN A N 1
ATOM 1601 C CA . ASN A 1 214 ? 1.238 16.218 2.705 1.00 77.69 214 ASN A CA 1
ATOM 1602 C C . ASN A 1 214 ? 1.713 14.916 2.057 1.00 77.69 214 ASN A C 1
ATOM 1604 O O . ASN A 1 214 ? 0.948 14.227 1.383 1.00 77.69 214 ASN A O 1
ATOM 1608 N N . PHE A 1 215 ? 2.969 14.542 2.280 1.00 85.50 215 PHE A N 1
ATOM 1609 C CA . PHE A 1 215 ? 3.533 13.305 1.744 1.00 85.50 215 PHE A CA 1
ATOM 1610 C C . PHE A 1 215 ? 4.146 12.421 2.826 1.00 85.50 215 PHE A C 1
ATOM 1612 O O . PHE A 1 215 ? 4.412 12.837 3.955 1.00 85.50 215 PHE A O 1
ATOM 1619 N N . THR A 1 216 ? 4.364 11.168 2.454 1.00 88.69 216 THR A N 1
ATOM 1620 C CA . THR A 1 216 ? 5.040 10.159 3.259 1.00 88.69 216 THR A CA 1
ATOM 1621 C C . THR A 1 216 ? 6.116 9.503 2.420 1.00 88.69 216 THR A C 1
ATOM 1623 O O . THR A 1 216 ? 5.916 9.263 1.232 1.00 88.69 216 THR A O 1
ATOM 1626 N N . SER A 1 217 ? 7.250 9.197 3.045 1.00 88.38 217 SER A N 1
ATOM 1627 C CA . SER A 1 217 ? 8.343 8.459 2.424 1.00 88.38 217 SER A CA 1
ATOM 1628 C C . SER A 1 217 ? 8.522 7.092 3.072 1.00 88.38 217 SER A C 1
ATOM 1630 O O . SER A 1 217 ? 8.313 6.929 4.278 1.00 88.38 217 SER A O 1
ATOM 1632 N N . ALA A 1 218 ? 8.931 6.098 2.293 1.00 90.31 218 ALA A N 1
ATOM 1633 C CA . ALA A 1 218 ? 9.225 4.754 2.768 1.00 90.31 218 ALA A CA 1
ATOM 1634 C C . ALA A 1 218 ? 10.415 4.139 2.045 1.00 90.31 218 ALA A C 1
ATOM 1636 O O . ALA A 1 218 ? 10.630 4.401 0.868 1.00 90.31 218 ALA A O 1
ATOM 1637 N N . ASP A 1 219 ? 11.178 3.328 2.775 1.00 91.81 219 ASP A N 1
ATOM 1638 C CA . ASP A 1 219 ? 12.269 2.561 2.194 1.00 91.81 219 ASP A CA 1
ATOM 1639 C C . ASP A 1 219 ? 11.701 1.437 1.322 1.00 91.81 219 ASP A C 1
ATOM 1641 O O . ASP A 1 219 ? 10.800 0.703 1.734 1.00 91.81 219 ASP A O 1
ATOM 1645 N N . ILE A 1 220 ? 12.207 1.333 0.099 1.00 93.12 220 ILE A N 1
ATOM 1646 C CA . ILE A 1 220 ? 11.695 0.399 -0.899 1.00 93.12 220 ILE A CA 1
ATOM 1647 C C . ILE A 1 220 ? 12.060 -1.039 -0.534 1.00 93.12 220 ILE A C 1
ATOM 1649 O O . ILE A 1 220 ? 11.236 -1.930 -0.729 1.00 93.12 220 ILE A O 1
ATOM 1653 N N . ALA A 1 221 ? 13.246 -1.281 0.034 1.00 92.44 221 ALA A N 1
ATOM 1654 C CA . ALA A 1 221 ? 13.621 -2.625 0.461 1.00 92.44 221 ALA A CA 1
ATOM 1655 C C . ALA A 1 221 ? 12.678 -3.115 1.569 1.00 92.44 221 ALA A C 1
ATOM 1657 O O . ALA A 1 221 ? 12.169 -4.228 1.471 1.00 92.44 221 ALA A O 1
ATOM 1658 N N . THR A 1 222 ? 12.340 -2.256 2.539 1.00 93.31 222 THR A N 1
ATOM 1659 C CA . THR A 1 222 ? 11.310 -2.556 3.547 1.00 93.31 222 THR A CA 1
ATOM 1660 C C . THR A 1 222 ? 9.940 -2.835 2.922 1.00 93.31 222 THR A C 1
ATOM 1662 O O . THR A 1 222 ? 9.246 -3.752 3.342 1.00 93.31 222 THR A O 1
ATOM 1665 N N . LEU A 1 223 ? 9.508 -2.071 1.915 1.00 94.75 223 LEU A N 1
ATOM 1666 C CA . LEU A 1 223 ? 8.205 -2.317 1.282 1.00 94.75 223 LEU A CA 1
ATOM 1667 C C . LEU A 1 223 ? 8.145 -3.676 0.575 1.00 94.75 223 LEU A C 1
ATOM 1669 O O . LEU A 1 223 ? 7.108 -4.330 0.610 1.00 94.75 223 LEU A O 1
ATOM 1673 N N . LEU A 1 224 ? 9.240 -4.116 -0.044 1.00 94.12 224 LEU A N 1
ATOM 1674 C CA . LEU A 1 224 ? 9.292 -5.369 -0.805 1.00 94.12 224 LEU A CA 1
ATOM 1675 C C . LEU A 1 224 ? 9.336 -6.633 0.067 1.00 94.12 224 LEU A C 1
ATOM 1677 O O . LEU A 1 224 ? 9.083 -7.727 -0.453 1.00 94.12 224 LEU A O 1
ATOM 1681 N N . THR A 1 225 ? 9.647 -6.509 1.361 1.00 93.75 225 THR A N 1
ATOM 1682 C CA . THR A 1 225 ? 9.571 -7.630 2.315 1.00 93.75 225 THR A CA 1
ATOM 1683 C C . THR A 1 225 ? 8.157 -7.844 2.852 1.00 93.75 225 THR A C 1
ATOM 1685 O O . THR A 1 225 ? 7.805 -8.964 3.208 1.00 93.75 225 THR A O 1
ATOM 1688 N N . LEU A 1 226 ? 7.332 -6.796 2.863 1.00 96.00 226 LEU A N 1
ATOM 1689 C CA . LEU A 1 226 ? 5.984 -6.811 3.425 1.00 96.00 226 LEU A CA 1
ATOM 1690 C C . LEU A 1 226 ? 4.943 -7.402 2.459 1.00 96.00 226 LEU A C 1
ATOM 1692 O O . LEU A 1 226 ? 4.998 -7.202 1.241 1.00 96.00 226 LEU A O 1
ATOM 1696 N N . SER A 1 227 ? 3.920 -8.053 3.008 1.00 96.06 227 SER A N 1
ATOM 1697 C CA . SER A 1 227 ? 2.709 -8.452 2.289 1.00 96.06 227 SER A CA 1
ATOM 1698 C C . SER A 1 227 ? 1.884 -7.226 1.861 1.00 96.06 227 SER A C 1
ATOM 1700 O O . SER A 1 227 ? 1.985 -6.169 2.483 1.00 96.06 227 SER A O 1
ATOM 1702 N N . PRO A 1 228 ? 1.021 -7.305 0.827 1.00 95.19 228 PRO A N 1
ATOM 1703 C CA . PRO A 1 228 ? 0.275 -6.138 0.334 1.00 95.19 228 PRO A CA 1
ATOM 1704 C C . PRO A 1 228 ? -0.551 -5.418 1.406 1.00 95.19 228 PRO A C 1
ATOM 1706 O O . PRO A 1 228 ? -0.601 -4.188 1.446 1.00 95.19 228 PRO A O 1
ATOM 1709 N N . THR A 1 229 ? -1.186 -6.174 2.304 1.00 95.56 229 THR A N 1
ATOM 1710 C CA . THR A 1 229 ? -1.979 -5.603 3.399 1.00 95.56 229 THR A CA 1
ATOM 1711 C C . THR A 1 229 ? -1.082 -4.986 4.476 1.00 95.56 229 THR A C 1
ATOM 1713 O O . THR A 1 229 ? -1.411 -3.920 4.999 1.00 95.56 229 THR A O 1
ATOM 1716 N N . ALA A 1 230 ? 0.080 -5.586 4.758 1.00 96.56 230 ALA A N 1
ATOM 1717 C CA . ALA A 1 230 ? 1.077 -5.002 5.650 1.00 96.56 230 ALA A CA 1
ATOM 1718 C C . ALA A 1 230 ? 1.685 -3.720 5.058 1.00 96.56 230 ALA A C 1
ATOM 1720 O O . ALA A 1 230 ? 1.714 -2.698 5.739 1.00 96.56 230 ALA A O 1
ATOM 1721 N N . GLN A 1 231 ? 2.063 -3.713 3.774 1.00 95.62 231 GLN A N 1
ATOM 1722 C CA . GLN A 1 231 ? 2.515 -2.516 3.051 1.00 95.62 231 GLN A CA 1
ATOM 1723 C C . GLN A 1 231 ? 1.490 -1.382 3.154 1.00 95.62 231 GLN A C 1
ATOM 1725 O O . GLN A 1 231 ? 1.850 -0.234 3.414 1.00 95.62 231 GLN A O 1
ATOM 1730 N N . ARG A 1 232 ? 0.198 -1.696 2.995 1.00 95.38 232 ARG A N 1
ATOM 1731 C CA . ARG A 1 232 ? -0.886 -0.717 3.141 1.00 95.38 232 ARG A CA 1
ATOM 1732 C C . ARG A 1 232 ? -0.926 -0.099 4.526 1.00 95.38 232 ARG A C 1
ATOM 1734 O O . ARG A 1 232 ? -0.890 1.126 4.642 1.00 95.38 232 ARG A O 1
ATOM 1741 N N . LEU A 1 233 ? -0.968 -0.928 5.568 1.00 95.75 233 LEU A N 1
ATOM 1742 C CA . LEU A 1 233 ? -0.981 -0.420 6.935 1.00 95.75 233 LEU A CA 1
ATOM 1743 C C . LEU A 1 233 ? 0.301 0.367 7.245 1.00 95.75 233 LEU A C 1
ATOM 1745 O O . LEU A 1 233 ? 0.242 1.392 7.917 1.00 95.75 233 LEU A O 1
ATOM 1749 N N . TYR A 1 234 ? 1.441 -0.056 6.699 1.00 95.12 234 TYR A N 1
ATOM 1750 C CA . TYR A 1 234 ? 2.729 0.605 6.882 1.00 95.12 234 TYR A CA 1
ATOM 1751 C C . TYR A 1 234 ? 2.704 2.034 6.331 1.00 95.12 234 TYR A C 1
ATOM 1753 O O . TYR A 1 234 ? 3.047 2.977 7.047 1.00 95.12 234 TYR A O 1
ATOM 1761 N N . TRP A 1 235 ? 2.214 2.220 5.101 1.00 94.06 235 TRP A N 1
ATOM 1762 C CA . TRP A 1 235 ? 2.020 3.546 4.511 1.00 94.06 235 TRP A CA 1
ATOM 1763 C C . TRP A 1 235 ? 1.078 4.422 5.342 1.00 94.06 235 TRP A C 1
ATOM 1765 O O . TRP A 1 235 ? 1.409 5.572 5.640 1.00 94.06 235 TRP A O 1
ATOM 1775 N N . ILE A 1 236 ? -0.071 3.877 5.756 1.00 93.69 236 ILE A N 1
ATOM 1776 C CA . ILE A 1 236 ? -1.081 4.605 6.537 1.00 93.69 236 ILE A CA 1
ATOM 1777 C C . ILE A 1 236 ? -0.486 5.088 7.864 1.00 93.69 236 ILE A C 1
ATOM 1779 O O . ILE A 1 236 ? -0.533 6.285 8.159 1.00 93.69 236 ILE A O 1
ATOM 1783 N N . LEU A 1 237 ? 0.134 4.191 8.635 1.00 93.00 237 LEU A N 1
ATOM 1784 C CA . LEU A 1 237 ? 0.716 4.529 9.935 1.00 93.00 237 LEU A CA 1
ATOM 1785 C C . LEU A 1 237 ? 1.886 5.510 9.798 1.00 93.00 237 LEU A C 1
ATOM 1787 O O . LEU A 1 237 ? 1.993 6.448 10.591 1.00 93.00 237 LEU A O 1
ATOM 1791 N N . LYS A 1 238 ? 2.725 5.379 8.765 1.00 90.00 238 LYS A N 1
ATOM 1792 C CA . LYS A 1 238 ? 3.786 6.364 8.510 1.00 90.00 238 LYS A CA 1
ATOM 1793 C C . LYS A 1 238 ? 3.245 7.740 8.141 1.00 90.00 238 LYS A C 1
ATOM 1795 O O . LYS A 1 238 ? 3.805 8.736 8.597 1.00 90.00 238 LYS A O 1
ATOM 1800 N N . SER A 1 239 ? 2.121 7.811 7.427 1.00 88.31 239 SER A N 1
ATOM 1801 C CA . SER A 1 239 ? 1.459 9.091 7.144 1.00 88.31 239 SER A CA 1
ATOM 1802 C C . SER A 1 239 ? 0.981 9.810 8.405 1.00 88.31 239 SER A C 1
ATOM 1804 O O . SER A 1 239 ? 0.921 11.039 8.437 1.00 88.31 239 SER A O 1
ATOM 1806 N N . TYR A 1 240 ? 0.670 9.059 9.464 1.00 86.88 240 TYR A N 1
ATOM 1807 C CA . TYR A 1 240 ? 0.321 9.609 10.769 1.00 86.88 240 TYR A CA 1
ATOM 1808 C C . TYR A 1 240 ? 1.548 9.970 11.612 1.00 86.88 240 TYR A C 1
ATOM 1810 O O . TYR A 1 240 ? 1.506 10.968 12.330 1.00 86.88 240 TYR A O 1
ATOM 1818 N N . ALA A 1 241 ? 2.641 9.206 11.510 1.00 75.31 241 ALA A N 1
ATOM 1819 C CA . ALA A 1 241 ? 3.896 9.491 12.211 1.00 75.31 241 ALA A CA 1
ATOM 1820 C C . ALA A 1 241 ? 4.490 10.855 11.819 1.00 75.31 241 ALA A C 1
ATOM 1822 O O . ALA A 1 241 ? 5.055 11.546 12.666 1.00 75.31 241 ALA A O 1
ATOM 1823 N N . ASN A 1 242 ? 4.311 11.270 10.560 1.00 64.62 242 ASN A N 1
ATOM 1824 C CA . ASN A 1 242 ? 4.784 12.564 10.057 1.00 64.62 242 ASN A CA 1
ATOM 1825 C C . ASN A 1 242 ? 4.154 13.772 10.776 1.00 64.62 242 ASN A C 1
ATOM 1827 O O . ASN A 1 242 ? 4.740 14.847 10.770 1.00 64.62 242 ASN A O 1
ATOM 1831 N N . LEU A 1 243 ? 3.012 13.595 11.450 1.00 61.19 243 LEU A N 1
ATOM 1832 C CA . LEU A 1 243 ? 2.362 14.640 12.253 1.00 61.19 243 LEU A CA 1
ATOM 1833 C C . LEU A 1 243 ? 2.960 14.782 13.664 1.00 61.19 243 LEU A C 1
ATOM 1835 O O . LEU A 1 243 ? 2.538 15.647 14.422 1.00 61.19 243 LEU A O 1
ATOM 1839 N N . GLY A 1 244 ? 3.868 13.886 14.061 1.00 56.81 244 GLY A N 1
ATOM 1840 C CA . GLY A 1 244 ? 4.338 13.751 15.441 1.00 56.81 244 GLY A CA 1
ATOM 1841 C C . GLY A 1 244 ? 5.606 14.514 15.805 1.00 56.81 244 GLY A C 1
ATOM 1842 O O . GLY A 1 244 ? 6.113 14.286 16.900 1.00 56.81 244 GLY A O 1
ATOM 1843 N N . GLU A 1 245 ? 6.170 15.323 14.899 1.00 63.50 245 GLU A N 1
ATOM 1844 C CA . GLU A 1 245 ? 7.411 16.100 15.114 1.00 63.50 245 GLU A CA 1
ATOM 1845 C C . GLU A 1 245 ? 8.545 15.285 15.777 1.00 63.50 245 GLU A C 1
ATOM 1847 O O . GLU A 1 245 ? 9.252 15.732 16.681 1.00 63.50 245 GLU A O 1
ATOM 1852 N N . GLY A 1 246 ? 8.708 14.023 15.367 1.00 63.84 246 GLY A N 1
ATOM 1853 C CA . GLY A 1 246 ? 9.741 13.150 15.923 1.00 63.84 246 GLY A CA 1
ATOM 1854 C C . GLY A 1 246 ? 9.438 12.609 17.326 1.00 63.84 246 GLY A C 1
ATOM 1855 O O . GLY A 1 246 ? 10.376 12.305 18.068 1.00 63.84 246 GLY A O 1
ATOM 1856 N N . ARG A 1 247 ? 8.166 12.441 17.691 1.00 71.44 247 ARG A N 1
ATOM 1857 C CA . ARG A 1 247 ? 7.712 11.681 18.868 1.00 71.44 247 ARG A CA 1
ATOM 1858 C C . ARG A 1 247 ? 6.848 10.495 18.439 1.00 71.44 247 ARG A C 1
ATOM 1860 O O . ARG A 1 247 ? 6.397 10.425 17.298 1.00 71.44 247 ARG A O 1
ATOM 1867 N N . ALA A 1 248 ? 6.636 9.552 19.355 1.00 81.56 248 ALA A N 1
ATOM 1868 C CA . ALA A 1 248 ? 5.644 8.505 19.145 1.00 81.56 248 ALA A CA 1
ATOM 1869 C C . ALA A 1 248 ? 4.241 9.129 19.078 1.00 81.56 248 ALA A C 1
ATOM 1871 O O . ALA A 1 248 ? 3.916 10.015 19.870 1.00 81.56 248 ALA A O 1
ATOM 1872 N N . VAL A 1 249 ? 3.417 8.670 18.137 1.00 87.38 249 VAL A N 1
ATOM 1873 C CA . VAL A 1 249 ? 2.069 9.207 17.906 1.00 87.38 249 VAL A CA 1
ATOM 1874 C C . VAL A 1 249 ? 1.046 8.137 18.240 1.00 87.38 249 VAL A C 1
ATOM 1876 O O . VAL A 1 249 ? 1.161 7.002 17.781 1.00 87.38 249 VAL A O 1
ATOM 1879 N N . LYS A 1 250 ? 0.016 8.504 19.004 1.00 89.06 250 LYS A N 1
ATOM 1880 C CA . LYS A 1 250 ? -1.167 7.665 19.194 1.00 89.06 250 LYS A CA 1
ATOM 1881 C C . LYS A 1 250 ? -2.270 8.103 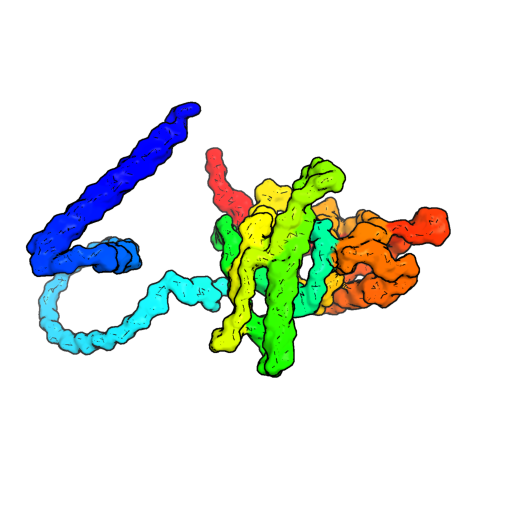18.233 1.00 89.06 250 LYS A C 1
ATOM 1883 O O . LYS A 1 250 ? -2.611 9.285 18.202 1.00 89.06 250 LYS A O 1
ATOM 1888 N N . ARG A 1 251 ? -2.829 7.178 17.448 1.00 91.56 251 ARG A N 1
ATOM 1889 C CA . ARG A 1 251 ? -3.968 7.449 16.551 1.00 91.56 251 ARG A CA 1
ATOM 1890 C C . ARG A 1 251 ? -5.012 6.353 16.625 1.00 91.56 251 ARG A C 1
ATOM 1892 O O . ARG A 1 251 ? -4.689 5.181 16.478 1.00 91.56 251 ARG A O 1
ATOM 1899 N N . ALA A 1 252 ? -6.254 6.764 16.856 1.00 92.81 252 ALA A N 1
ATOM 1900 C CA . ALA A 1 252 ? -7.406 5.884 16.787 1.00 92.81 252 ALA A CA 1
ATOM 1901 C C . ALA A 1 252 ? -7.953 5.867 15.359 1.00 92.81 252 ALA A C 1
ATOM 1903 O O . ALA A 1 252 ? -8.170 6.928 14.779 1.00 92.81 252 ALA A O 1
ATOM 1904 N N . GLU A 1 253 ? -8.199 4.673 14.832 1.00 94.12 253 GLU A N 1
ATOM 1905 C CA . GLU A 1 253 ? -8.873 4.454 13.552 1.00 94.12 253 GLU A CA 1
ATOM 1906 C C . GLU A 1 253 ? -10.094 3.561 13.785 1.00 94.12 253 GLU A C 1
ATOM 1908 O O . GLU A 1 253 ? -10.018 2.599 14.558 1.00 94.12 253 GLU A O 1
ATOM 1913 N N . SER A 1 254 ? -11.227 3.878 13.154 1.00 95.31 254 SER A N 1
ATOM 1914 C CA . SER A 1 254 ? -12.426 3.045 13.292 1.00 95.31 254 SER A CA 1
ATOM 1915 C C . SER A 1 254 ? -12.214 1.692 12.610 1.00 95.31 254 SER A C 1
ATOM 1917 O O . SER A 1 254 ? -11.481 1.581 11.623 1.00 95.31 254 SER A O 1
ATOM 1919 N N . LEU A 1 255 ? -12.868 0.642 13.115 1.00 93.94 255 LEU A N 1
ATOM 1920 C CA . LEU A 1 255 ? -12.785 -0.682 12.487 1.00 93.94 255 LEU A CA 1
ATOM 1921 C C . LEU A 1 255 ? -13.324 -0.673 11.054 1.00 93.94 255 LEU A C 1
ATOM 1923 O O . LEU A 1 255 ? -12.778 -1.356 10.193 1.00 93.94 255 LEU A O 1
ATOM 1927 N N . GLU A 1 256 ? -14.377 0.101 10.804 1.00 93.62 256 GLU A N 1
ATOM 1928 C CA . GLU A 1 256 ? -14.987 0.246 9.484 1.00 93.62 256 GLU A CA 1
ATOM 1929 C C . GLU A 1 256 ? -14.005 0.871 8.486 1.00 93.62 256 GLU A C 1
ATOM 1931 O O . GLU A 1 256 ? -13.705 0.267 7.454 1.00 93.62 256 GLU A O 1
ATOM 1936 N N . THR A 1 257 ? -13.432 2.030 8.830 1.00 93.25 257 THR A N 1
ATOM 1937 C CA . THR A 1 257 ? -12.466 2.731 7.977 1.00 93.25 257 THR A CA 1
ATOM 1938 C C . THR A 1 257 ? -11.224 1.881 7.753 1.00 93.25 257 THR A C 1
ATOM 1940 O O . THR A 1 257 ? -10.767 1.744 6.620 1.00 93.25 257 THR A O 1
ATOM 1943 N N . LEU A 1 258 ? -10.689 1.256 8.805 1.00 94.31 258 LEU A N 1
ATOM 1944 C CA . LEU A 1 258 ? -9.490 0.432 8.696 1.00 94.31 258 LEU A CA 1
ATOM 1945 C C . LEU A 1 258 ? -9.700 -0.761 7.753 1.00 94.31 258 LEU A C 1
ATOM 1947 O O . LEU A 1 258 ? -8.849 -1.039 6.910 1.00 94.31 258 LEU A O 1
ATOM 1951 N N . LYS A 1 259 ? -10.843 -1.449 7.847 1.00 94.69 259 LYS A N 1
ATOM 1952 C CA . LYS A 1 259 ? -11.181 -2.549 6.934 1.00 94.69 259 LYS A CA 1
ATOM 1953 C C . LYS A 1 259 ? -11.371 -2.069 5.502 1.00 94.69 259 LYS A C 1
ATOM 1955 O O . LYS A 1 259 ? -10.865 -2.711 4.586 1.00 94.69 259 LYS A O 1
ATOM 1960 N N . LEU A 1 260 ? -12.028 -0.927 5.301 1.00 93.06 260 LEU A N 1
ATOM 1961 C CA . LEU A 1 260 ? -12.175 -0.337 3.973 1.00 93.06 260 LEU A CA 1
ATOM 1962 C C . LEU A 1 260 ? -10.804 -0.004 3.362 1.00 93.06 260 LEU A C 1
ATOM 1964 O O . LEU A 1 260 ? -10.532 -0.376 2.224 1.00 93.06 260 LEU A O 1
ATOM 1968 N N . LEU A 1 261 ? -9.910 0.623 4.127 1.00 92.69 261 LEU A N 1
ATOM 1969 C CA . LEU A 1 261 ? -8.569 0.989 3.667 1.00 92.69 261 LEU A CA 1
ATOM 1970 C C . LEU A 1 261 ? -7.699 -0.229 3.325 1.00 92.69 261 LEU A C 1
ATOM 1972 O O . LEU A 1 261 ? -6.977 -0.203 2.327 1.00 92.69 261 LEU A O 1
ATOM 1976 N N . LEU A 1 262 ? -7.755 -1.286 4.141 1.00 93.56 262 LEU A N 1
ATOM 1977 C CA . LEU A 1 262 ? -6.892 -2.463 3.995 1.00 93.56 262 LEU A CA 1
ATOM 1978 C C . LEU A 1 262 ? -7.451 -3.524 3.038 1.00 93.56 262 LEU A C 1
ATOM 1980 O O . LEU A 1 262 ? -6.678 -4.209 2.367 1.00 93.56 262 LEU A O 1
ATOM 1984 N N . LEU A 1 263 ? -8.774 -3.692 3.000 1.00 93.25 263 LEU A N 1
ATOM 1985 C CA . LEU A 1 263 ? -9.444 -4.818 2.342 1.00 93.25 263 LEU A CA 1
ATOM 1986 C C . LEU A 1 263 ? -10.430 -4.394 1.247 1.00 93.25 263 LEU A C 1
ATOM 1988 O O . LEU A 1 263 ? -10.903 -5.266 0.521 1.00 93.25 263 LEU A O 1
ATOM 1992 N N . GLN A 1 264 ? -10.729 -3.094 1.125 1.00 90.94 264 GLN A N 1
ATOM 1993 C CA . GLN A 1 264 ? -11.806 -2.539 0.288 1.00 90.94 264 GLN A CA 1
ATOM 1994 C C . GLN A 1 264 ? -13.213 -3.052 0.633 1.00 90.94 264 GLN A C 1
ATOM 1996 O O . GLN A 1 264 ? -14.144 -2.869 -0.143 1.00 90.94 264 GLN A O 1
ATOM 2001 N N . ASP A 1 265 ? -13.390 -3.653 1.810 1.00 91.88 265 ASP A N 1
ATOM 2002 C CA . ASP A 1 265 ? -14.683 -4.148 2.273 1.00 91.88 265 ASP A CA 1
ATOM 2003 C C . ASP A 1 265 ? -14.761 -4.069 3.803 1.00 91.88 265 ASP A C 1
ATOM 2005 O O . ASP A 1 265 ? -14.007 -4.729 4.522 1.00 91.88 265 ASP A O 1
ATOM 2009 N N . ALA A 1 266 ? -15.685 -3.244 4.299 1.00 92.00 266 ALA A N 1
ATOM 2010 C CA . ALA A 1 266 ? -15.924 -3.053 5.726 1.00 92.00 266 ALA A CA 1
ATOM 2011 C C . ALA A 1 266 ? -16.650 -4.238 6.394 1.00 92.00 266 ALA A C 1
ATOM 2013 O O . ALA A 1 266 ? -16.551 -4.417 7.613 1.00 92.00 266 ALA A O 1
ATOM 2014 N N . ASN A 1 267 ? -17.349 -5.064 5.611 1.00 91.94 267 ASN A N 1
ATOM 2015 C CA . ASN A 1 267 ? -18.135 -6.196 6.099 1.00 91.94 267 ASN A CA 1
ATOM 2016 C C . ASN A 1 267 ? -17.288 -7.458 6.302 1.00 91.94 267 ASN A C 1
ATOM 2018 O O . ASN A 1 267 ? -17.706 -8.370 7.020 1.00 91.94 267 ASN A O 1
ATOM 2022 N N . LEU A 1 268 ? -16.078 -7.510 5.734 1.00 90.62 268 LEU A N 1
ATO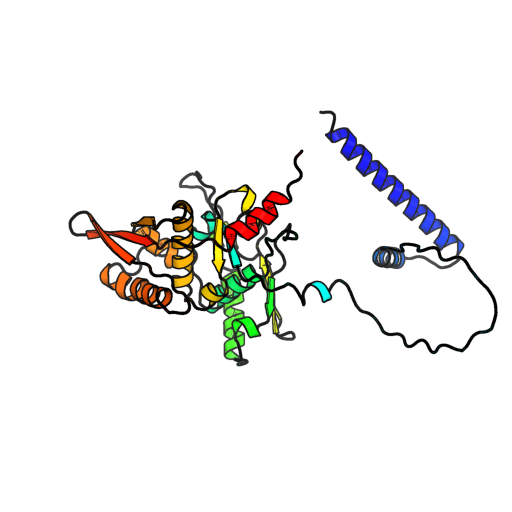M 2023 C CA . LEU A 1 268 ? -15.148 -8.609 5.982 1.00 90.62 268 LEU A CA 1
ATOM 2024 C C . LEU A 1 268 ? -14.764 -8.687 7.464 1.00 90.62 268 LEU A C 1
ATOM 2026 O O . LEU A 1 268 ? -14.570 -7.676 8.144 1.00 90.62 268 LEU A O 1
ATOM 2030 N N . TYR A 1 269 ? -14.636 -9.918 7.964 1.00 92.06 269 TYR A N 1
ATOM 2031 C CA . TYR A 1 269 ? -14.323 -10.223 9.365 1.00 92.06 269 TYR A CA 1
ATOM 2032 C C . TYR A 1 269 ? -15.258 -9.505 10.358 1.00 92.06 269 TYR A C 1
ATOM 2034 O O . TYR A 1 269 ? -14.809 -8.652 11.132 1.00 92.06 269 TYR A O 1
ATOM 2042 N N . PRO A 1 270 ? -16.570 -9.805 10.359 1.00 89.69 270 PRO A N 1
ATOM 2043 C CA . PRO A 1 270 ? -17.537 -9.110 11.216 1.00 89.69 270 PRO A CA 1
ATOM 2044 C C . PRO A 1 270 ? -17.207 -9.255 12.709 1.00 89.69 270 PRO A C 1
ATOM 2046 O O . PRO A 1 270 ? -17.473 -8.355 13.504 1.00 89.69 270 PRO A O 1
ATOM 2049 N N . VAL A 1 271 ? -16.567 -10.364 13.089 1.00 92.56 271 VAL A N 1
ATOM 2050 C CA . VAL A 1 271 ? -16.075 -10.605 14.445 1.00 92.56 271 VAL A CA 1
ATOM 2051 C C . VAL A 1 271 ? -14.696 -9.965 14.622 1.00 92.56 271 VAL A C 1
ATOM 2053 O O . VAL A 1 271 ? -13.746 -10.323 13.928 1.00 92.56 271 VAL A O 1
ATOM 2056 N N . TYR A 1 272 ? -14.568 -9.065 15.604 1.00 93.25 272 TYR A N 1
ATOM 2057 C CA . TYR A 1 272 ? -13.313 -8.363 15.916 1.00 93.25 272 TYR A CA 1
ATOM 2058 C C . TYR A 1 272 ? -12.124 -9.315 16.118 1.00 93.25 272 TYR A C 1
ATOM 2060 O O . TYR A 1 272 ? -11.053 -9.082 15.565 1.00 93.25 272 TYR A O 1
ATOM 2068 N N . ALA A 1 273 ? -12.321 -10.406 16.864 1.00 93.88 273 ALA A N 1
ATOM 2069 C CA . ALA A 1 273 ? -11.268 -11.385 17.129 1.00 93.88 273 ALA A CA 1
ATOM 2070 C C . ALA A 1 273 ? -10.725 -12.029 15.840 1.00 93.88 273 ALA A C 1
ATOM 2072 O O . ALA A 1 273 ? -9.517 -12.196 15.704 1.00 93.88 273 ALA A O 1
ATOM 2073 N N . GLU A 1 274 ? -11.589 -12.317 14.861 1.00 95.19 274 GLU A N 1
ATOM 2074 C CA . GLU A 1 274 ? -11.154 -12.867 13.572 1.00 95.19 274 GLU A CA 1
ATOM 2075 C C . GLU A 1 274 ? -10.396 -11.833 12.739 1.00 95.19 274 GLU A C 1
ATOM 2077 O O . GLU A 1 274 ? -9.394 -12.177 12.118 1.00 95.19 274 GLU A O 1
ATOM 2082 N N . PHE A 1 275 ? -10.819 -10.564 12.764 1.00 95.69 275 PHE A N 1
ATOM 2083 C CA . PHE A 1 275 ? -10.084 -9.487 12.096 1.00 95.69 275 PHE A CA 1
ATOM 2084 C C . PHE A 1 275 ? -8.671 -9.332 12.671 1.00 95.69 275 PHE A C 1
ATOM 2086 O O . PHE A 1 275 ? -7.697 -9.277 11.923 1.00 95.69 275 PHE A O 1
ATOM 2093 N N . VAL A 1 276 ? -8.547 -9.323 14.000 1.00 95.50 276 VAL A N 1
ATOM 2094 C CA . VAL A 1 276 ? -7.248 -9.275 14.682 1.00 95.50 276 VAL A CA 1
ATOM 2095 C C . VAL A 1 276 ? -6.382 -10.463 14.268 1.00 95.50 276 VAL A C 1
ATOM 2097 O O . VAL A 1 276 ? -5.287 -10.265 13.748 1.00 95.50 276 VAL A O 1
ATOM 2100 N N . ARG A 1 277 ? -6.904 -11.682 14.418 1.00 96.56 277 ARG A N 1
ATOM 2101 C CA . ARG A 1 277 ? -6.166 -12.928 14.188 1.00 96.56 277 ARG A CA 1
ATOM 2102 C C . ARG A 1 277 ? -5.722 -13.124 12.740 1.00 96.56 277 ARG A C 1
ATOM 2104 O O . ARG A 1 277 ? -4.659 -13.674 12.477 1.00 96.56 277 ARG A O 1
ATOM 2111 N N . ARG A 1 278 ? -6.559 -12.731 11.777 1.00 95.81 278 ARG A N 1
ATOM 2112 C CA . ARG A 1 278 ? -6.318 -12.973 10.343 1.00 95.81 278 ARG A CA 1
ATOM 2113 C C . ARG A 1 278 ? -5.622 -11.819 9.634 1.00 95.81 278 ARG A C 1
ATOM 2115 O O . ARG A 1 278 ? -5.063 -12.046 8.568 1.00 95.81 278 ARG A O 1
ATOM 2122 N N . VAL A 1 279 ? -5.684 -10.605 10.182 1.00 95.75 279 VAL A N 1
ATOM 2123 C CA . VAL A 1 279 ? -5.166 -9.400 9.519 1.00 95.75 279 VAL A CA 1
ATOM 2124 C C . VAL A 1 279 ? -4.114 -8.710 10.377 1.00 95.75 279 VAL A C 1
ATOM 2126 O O . VAL A 1 279 ? -2.975 -8.580 9.947 1.00 95.75 279 VAL A O 1
ATOM 2129 N N . LEU A 1 280 ? -4.450 -8.284 11.594 1.00 96.25 280 LEU A N 1
ATOM 2130 C CA . LEU A 1 280 ? -3.550 -7.427 12.376 1.00 96.25 280 LEU A CA 1
ATOM 2131 C C . LEU A 1 280 ? -2.376 -8.173 13.005 1.00 96.25 280 LEU A C 1
ATOM 2133 O O . LEU A 1 280 ? -1.278 -7.628 13.042 1.00 96.25 280 LEU A O 1
ATOM 2137 N N . GLU A 1 281 ? -2.588 -9.389 13.504 1.00 96.62 281 GLU A N 1
ATOM 2138 C CA . GLU A 1 281 ? -1.525 -10.217 14.080 1.00 96.62 281 GLU A CA 1
ATOM 2139 C C . GLU A 1 281 ? -0.466 -10.603 13.034 1.00 96.62 281 GLU A C 1
ATOM 2141 O O . GLU A 1 281 ? 0.712 -10.352 13.300 1.00 96.62 281 GLU A O 1
ATOM 2146 N N . PRO A 1 282 ? -0.834 -11.093 11.828 1.00 97.06 282 PRO A N 1
ATOM 2147 C CA . PRO A 1 282 ? 0.131 -11.305 10.749 1.00 97.06 282 PRO A CA 1
ATOM 2148 C C . PRO A 1 282 ? 0.915 -10.038 10.393 1.00 97.06 282 PRO A C 1
ATOM 2150 O O . PRO A 1 282 ? 2.142 -10.069 10.347 1.00 97.06 282 PRO A O 1
ATOM 2153 N N . ILE A 1 283 ? 0.232 -8.897 10.235 1.00 96.88 283 ILE A N 1
ATOM 2154 C CA . ILE A 1 283 ? 0.899 -7.626 9.914 1.00 96.88 283 ILE A CA 1
ATOM 2155 C C . ILE A 1 283 ? 1.847 -7.194 11.042 1.00 96.88 283 ILE A C 1
ATOM 2157 O O . ILE A 1 283 ? 2.949 -6.719 10.774 1.00 96.88 283 ILE A O 1
ATOM 2161 N N . LYS A 1 284 ? 1.450 -7.365 12.310 1.00 96.06 284 LYS A N 1
ATOM 2162 C CA . LYS A 1 284 ? 2.305 -7.043 13.461 1.00 96.06 284 LYS A CA 1
ATOM 2163 C C . LYS A 1 284 ? 3.571 -7.899 13.455 1.00 96.06 284 LYS A C 1
ATOM 2165 O O . LYS A 1 284 ? 4.645 -7.356 13.703 1.00 96.06 284 LYS A O 1
ATOM 2170 N N . ALA A 1 285 ? 3.455 -9.192 13.148 1.00 96.56 285 ALA A N 1
ATOM 2171 C CA . ALA A 1 285 ? 4.603 -10.087 13.034 1.00 96.56 285 ALA A CA 1
ATOM 2172 C C . ALA A 1 285 ? 5.572 -9.626 11.932 1.00 96.56 285 ALA A C 1
ATOM 2174 O O . ALA A 1 285 ? 6.764 -9.495 12.201 1.00 96.56 285 ALA A O 1
ATOM 2175 N N . GLU A 1 286 ? 5.061 -9.285 10.744 1.00 96.75 286 GLU A N 1
ATOM 2176 C CA . GLU A 1 286 ? 5.874 -8.747 9.642 1.00 96.75 286 GLU A CA 1
ATOM 2177 C C . GLU A 1 286 ? 6.563 -7.425 10.020 1.00 96.75 286 GLU A C 1
ATOM 2179 O O . GLU A 1 286 ? 7.751 -7.237 9.778 1.00 96.75 286 GLU A O 1
ATOM 2184 N N . PHE A 1 287 ? 5.852 -6.504 10.672 1.00 95.31 287 PHE A N 1
ATOM 2185 C CA . PHE A 1 287 ? 6.422 -5.219 11.086 1.00 95.31 287 PHE A CA 1
ATOM 2186 C C . PHE A 1 287 ? 7.515 -5.356 12.145 1.00 95.31 287 PHE A C 1
ATOM 2188 O O . PHE A 1 287 ? 8.461 -4.567 12.182 1.00 95.31 287 PHE A O 1
ATOM 2195 N N . HIS A 1 288 ? 7.369 -6.334 13.034 1.00 94.56 288 HIS A N 1
ATOM 2196 C CA . HIS A 1 288 ? 8.309 -6.605 14.115 1.00 94.56 288 HIS A CA 1
ATOM 2197 C C . HIS A 1 288 ? 9.521 -7.419 13.658 1.00 94.56 288 HIS A C 1
ATOM 2199 O O . HIS A 1 288 ? 10.477 -7.535 14.431 1.00 94.56 288 HIS A O 1
ATOM 2205 N N . ALA A 1 289 ? 9.503 -7.950 12.436 1.00 94.12 289 ALA A N 1
ATOM 2206 C CA . ALA A 1 289 ? 10.620 -8.690 11.882 1.00 94.12 289 ALA A CA 1
ATOM 2207 C C . ALA A 1 289 ? 11.895 -7.814 11.832 1.00 94.12 289 ALA A C 1
ATOM 2209 O O . ALA A 1 289 ? 11.792 -6.596 11.621 1.00 94.12 289 ALA A O 1
ATOM 2210 N N . PRO A 1 290 ? 13.093 -8.381 12.078 1.00 88.50 290 PRO A N 1
ATOM 2211 C CA . PRO A 1 290 ? 14.343 -7.620 12.167 1.00 88.50 290 PRO A CA 1
ATOM 2212 C C . PRO A 1 290 ? 14.636 -6.736 10.948 1.00 88.50 290 PRO A C 1
ATOM 2214 O O . PRO A 1 290 ? 15.169 -5.641 11.101 1.00 88.50 290 PRO A O 1
ATOM 2217 N N . GLU A 1 291 ? 14.252 -7.190 9.758 1.00 86.88 291 GLU A N 1
ATOM 2218 C CA . GLU A 1 291 ? 14.435 -6.498 8.484 1.00 86.88 291 GLU A CA 1
ATOM 2219 C C . GLU A 1 291 ? 13.541 -5.257 8.315 1.00 86.88 291 GLU A C 1
ATOM 2221 O O . GLU A 1 291 ? 13.894 -4.350 7.564 1.00 86.88 291 GLU A O 1
ATOM 2226 N N . VAL A 1 292 ? 12.410 -5.186 9.028 1.00 90.50 292 VAL A N 1
ATOM 2227 C CA . VAL A 1 292 ? 11.486 -4.038 9.001 1.00 90.50 292 VAL A CA 1
ATOM 2228 C C . VAL A 1 292 ? 11.700 -3.130 10.213 1.00 90.50 292 VAL A C 1
ATOM 2230 O O . VAL A 1 292 ? 11.725 -1.905 10.086 1.00 90.50 292 VAL A O 1
ATOM 2233 N N . GLY A 1 293 ? 11.828 -3.716 11.408 1.00 87.50 293 GLY A N 1
ATOM 2234 C CA . GLY A 1 293 ? 12.099 -2.991 12.652 1.00 87.50 293 GLY A CA 1
ATOM 2235 C C . GLY A 1 293 ? 11.016 -1.983 13.073 1.00 87.50 293 GLY A C 1
ATOM 2236 O O . GLY A 1 293 ? 11.279 -1.105 13.897 1.00 87.50 293 GLY A O 1
ATOM 2237 N N . PHE A 1 294 ? 9.792 -2.080 12.546 1.00 90.44 294 PHE A N 1
ATOM 2238 C CA . PHE A 1 294 ? 8.704 -1.132 12.799 1.00 90.44 294 PHE A CA 1
ATOM 2239 C C . PHE A 1 294 ? 7.826 -1.593 13.971 1.00 90.44 294 PHE A C 1
ATOM 2241 O O . PHE A 1 294 ? 6.755 -2.171 13.811 1.00 90.44 294 PHE A O 1
ATOM 2248 N N . ARG A 1 295 ? 8.291 -1.340 15.198 1.00 90.56 295 ARG A N 1
ATOM 2249 C CA . ARG A 1 295 ? 7.640 -1.809 16.434 1.00 90.56 295 ARG A CA 1
ATOM 2250 C C . ARG A 1 295 ? 6.372 -1.020 16.770 1.00 90.56 295 ARG A C 1
ATOM 2252 O O . ARG A 1 295 ? 6.410 -0.065 17.542 1.00 90.56 295 ARG A O 1
ATOM 2259 N N . ILE A 1 296 ? 5.255 -1.423 16.169 1.00 93.00 296 ILE A N 1
ATOM 2260 C CA . ILE A 1 296 ? 3.928 -0.888 16.490 1.00 93.00 296 ILE A CA 1
ATOM 2261 C C . ILE A 1 296 ? 3.296 -1.632 17.661 1.00 93.00 296 ILE A C 1
ATOM 2263 O O . ILE A 1 296 ? 3.444 -2.849 17.784 1.00 93.00 296 ILE A O 1
ATOM 2267 N N . GLU A 1 297 ? 2.504 -0.906 18.440 1.00 94.56 297 GLU A N 1
ATOM 2268 C CA . GLU A 1 297 ? 1.574 -1.475 19.413 1.00 94.56 297 GLU A CA 1
ATOM 2269 C C . GLU A 1 297 ? 0.159 -0.981 19.123 1.00 94.56 297 GLU A C 1
ATOM 2271 O O . GLU A 1 297 ? -0.026 0.072 18.507 1.00 94.56 297 GLU A O 1
ATOM 2276 N N . TRP A 1 298 ? -0.851 -1.743 19.532 1.00 95.44 298 TRP A N 1
ATOM 2277 C CA . TRP A 1 298 ? -2.239 -1.345 19.347 1.00 95.44 298 TRP A CA 1
ATOM 2278 C C . TRP A 1 298 ? -3.133 -1.836 20.480 1.00 95.44 298 TRP A C 1
ATOM 2280 O O . TRP A 1 298 ? -2.896 -2.890 21.065 1.00 95.44 298 TRP A O 1
ATOM 2290 N N . GLU A 1 299 ? -4.177 -1.064 20.768 1.00 95.19 299 GLU A N 1
ATOM 2291 C CA . GLU A 1 299 ? -5.137 -1.342 21.835 1.00 95.19 299 GLU A CA 1
ATOM 2292 C C . GLU A 1 299 ? -6.576 -1.200 21.310 1.00 95.19 299 GLU A C 1
ATOM 2294 O O . GLU A 1 299 ? -6.870 -0.268 20.551 1.00 95.19 299 GLU A O 1
ATOM 2299 N N . PRO A 1 300 ? -7.504 -2.098 21.688 1.00 95.38 300 PRO A N 1
ATOM 2300 C CA . PRO A 1 300 ? -8.908 -1.960 21.323 1.00 95.38 300 PRO A CA 1
ATOM 2301 C C . PRO A 1 300 ? -9.563 -0.808 22.089 1.00 95.38 300 PRO A C 1
ATOM 2303 O O . PRO A 1 300 ? -9.546 -0.773 23.319 1.00 95.38 300 PRO A O 1
ATOM 2306 N N . VAL A 1 301 ? -10.245 0.078 21.368 1.00 94.88 301 VAL A N 1
ATOM 2307 C CA . VAL A 1 301 ? -11.104 1.114 21.948 1.00 94.88 301 VAL A CA 1
ATOM 2308 C C . VAL A 1 301 ? -12.544 0.619 21.922 1.00 94.88 301 VAL A C 1
ATOM 2310 O O . VAL A 1 301 ? -13.081 0.255 20.871 1.00 94.88 301 VAL A O 1
ATOM 2313 N N . LYS A 1 302 ? -13.175 0.582 23.097 1.00 92.69 302 LYS A N 1
ATOM 2314 C CA . LYS A 1 302 ? -14.542 0.088 23.271 1.00 92.69 302 LYS A CA 1
ATOM 2315 C C . LYS A 1 302 ? -15.524 1.236 23.459 1.00 92.69 302 LYS A C 1
ATOM 2317 O O . LYS A 1 302 ? -15.245 2.197 24.168 1.00 92.69 302 LYS A O 1
ATOM 2322 N N . THR A 1 303 ? -16.712 1.075 22.892 1.00 90.75 303 THR A N 1
ATOM 2323 C CA . THR A 1 303 ? -17.885 1.899 23.184 1.00 90.75 303 THR A CA 1
ATOM 2324 C C . THR A 1 303 ? -18.968 0.967 23.725 1.00 90.75 303 THR A C 1
ATOM 2326 O O . THR A 1 303 ? -19.554 0.163 22.996 1.00 90.75 303 THR A O 1
ATOM 2329 N N . GLY A 1 304 ? -19.176 1.000 25.044 1.00 91.56 304 GLY A N 1
ATOM 2330 C CA . GLY A 1 304 ? -19.981 -0.002 25.744 1.00 91.56 304 GLY A CA 1
ATOM 2331 C C . GLY A 1 304 ? -19.336 -1.393 25.673 1.00 91.56 304 GLY A C 1
ATOM 2332 O O . GLY A 1 304 ? -18.176 -1.567 26.038 1.00 91.56 304 GLY A O 1
ATOM 2333 N N . LYS A 1 305 ? -20.082 -2.397 25.192 1.00 87.06 305 LYS A N 1
ATOM 2334 C CA . LYS A 1 305 ? -19.590 -3.785 25.061 1.00 87.06 305 LYS A CA 1
ATOM 2335 C C . LYS A 1 305 ? -18.861 -4.069 23.742 1.00 87.06 305 LYS A C 1
ATOM 2337 O O . LYS A 1 305 ? -18.223 -5.112 23.624 1.00 87.06 305 LYS A O 1
ATOM 2342 N N . LYS A 1 306 ? -18.972 -3.184 22.745 1.00 89.06 306 LYS A N 1
ATOM 2343 C CA . LYS A 1 306 ? -18.430 -3.399 21.396 1.00 89.06 306 LYS A CA 1
ATOM 2344 C C . LYS A 1 306 ? -17.117 -2.642 21.213 1.00 89.06 306 LYS A C 1
ATOM 2346 O O . LYS A 1 306 ? -17.006 -1.489 21.623 1.00 89.06 306 LYS A O 1
ATOM 2351 N N . THR A 1 307 ? -16.140 -3.276 20.571 1.00 92.50 307 THR A N 1
ATOM 2352 C CA . THR A 1 307 ? -14.945 -2.586 20.066 1.00 92.50 307 THR A CA 1
ATOM 2353 C C . THR A 1 307 ? -15.337 -1.783 18.832 1.00 92.50 307 THR A C 1
ATOM 2355 O O . THR A 1 307 ? -15.914 -2.344 17.904 1.00 92.50 307 THR A O 1
ATOM 2358 N N . THR A 1 308 ? -15.054 -0.485 18.831 1.00 93.56 308 THR A N 1
ATOM 2359 C CA . THR A 1 308 ? -15.424 0.443 17.748 1.00 93.56 308 THR A CA 1
ATOM 2360 C C . THR A 1 308 ? -14.212 0.900 16.947 1.00 93.56 308 THR A C 1
ATOM 2362 O O . THR A 1 308 ? -14.300 1.048 15.726 1.00 93.56 308 THR A O 1
ATOM 2365 N N . SER A 1 309 ? -13.067 1.039 17.615 1.00 95.06 309 SER A N 1
ATOM 2366 C CA . SER A 1 309 ? -11.835 1.553 17.019 1.00 95.06 309 SER A CA 1
ATOM 2367 C C . SER A 1 309 ? -10.608 0.819 17.552 1.00 95.06 309 SER A C 1
ATOM 2369 O O . SER A 1 309 ? -10.666 0.125 18.569 1.00 95.06 309 SER A O 1
ATOM 2371 N N . ILE A 1 310 ? -9.481 0.993 16.869 1.00 95.75 310 ILE A N 1
ATOM 2372 C CA . ILE A 1 310 ? -8.165 0.529 17.307 1.00 95.75 310 ILE A CA 1
ATOM 2373 C C . ILE A 1 310 ? -7.269 1.746 17.488 1.00 95.75 310 ILE A C 1
ATOM 2375 O O . ILE A 1 310 ? -7.147 2.573 16.586 1.00 95.75 310 ILE A O 1
ATOM 2379 N N . LEU A 1 311 ? -6.649 1.850 18.660 1.00 96.12 311 LEU A N 1
ATOM 2380 C CA . LEU A 1 311 ? -5.663 2.870 18.977 1.00 96.12 311 LEU A CA 1
ATOM 2381 C C . LEU A 1 311 ? -4.269 2.333 18.663 1.00 96.12 311 LEU A C 1
ATOM 2383 O O . LEU A 1 311 ? -3.754 1.494 19.394 1.00 96.12 311 LEU A O 1
ATOM 2387 N N . PHE A 1 312 ? -3.650 2.830 17.598 1.00 95.56 312 PHE A N 1
ATOM 2388 C CA . PHE A 1 312 ? -2.270 2.517 17.247 1.00 95.56 312 PHE A CA 1
ATOM 2389 C C . PHE A 1 312 ? -1.306 3.428 18.000 1.00 95.56 312 PHE A C 1
ATOM 2391 O O . PHE A 1 312 ? -1.453 4.650 17.974 1.00 95.56 312 PHE A O 1
ATOM 2398 N N . THR A 1 313 ? -0.285 2.834 18.609 1.00 93.62 313 THR A N 1
ATOM 2399 C CA . THR A 1 313 ? 0.910 3.521 19.100 1.00 93.62 313 THR A CA 1
ATOM 2400 C C . THR A 1 313 ? 2.008 3.349 18.059 1.00 93.62 313 THR A C 1
ATOM 2402 O O . THR A 1 313 ? 2.543 2.258 17.857 1.00 93.62 313 THR A O 1
ATOM 2405 N N . ILE A 1 314 ? 2.307 4.443 17.366 1.00 90.44 314 ILE A N 1
ATOM 2406 C CA . ILE A 1 314 ? 3.208 4.481 16.221 1.00 90.44 314 ILE A CA 1
ATOM 2407 C C . ILE A 1 314 ? 4.578 4.961 16.712 1.00 90.44 314 ILE A C 1
ATOM 2409 O O . ILE A 1 314 ? 4.653 6.043 17.310 1.00 90.44 314 ILE A O 1
ATOM 2413 N N . PRO A 1 315 ? 5.659 4.191 16.493 1.00 84.94 315 PRO A N 1
ATOM 2414 C CA . PRO A 1 315 ? 6.984 4.565 16.966 1.00 84.94 315 PRO A CA 1
ATOM 2415 C C . PRO A 1 315 ? 7.494 5.817 16.245 1.00 84.94 315 PRO A C 1
ATOM 2417 O O . PRO A 1 315 ? 7.075 6.141 15.131 1.00 84.94 315 PRO A O 1
ATOM 2420 N N . LYS A 1 316 ? 8.448 6.514 16.871 1.00 77.06 316 LYS A N 1
ATOM 2421 C CA . LYS A 1 316 ? 9.156 7.628 16.233 1.00 77.06 316 LYS A CA 1
ATOM 2422 C C . LYS A 1 316 ? 9.854 7.119 14.972 1.00 77.06 316 LYS A C 1
ATOM 2424 O O . LYS A 1 316 ? 10.801 6.342 15.054 1.00 77.06 316 LYS A O 1
ATOM 2429 N N . VAL A 1 317 ? 9.444 7.620 13.813 1.00 66.56 317 VAL A N 1
ATOM 2430 C CA . VAL A 1 317 ? 10.158 7.378 12.559 1.00 66.56 317 VAL A CA 1
ATOM 2431 C C . VAL A 1 317 ? 11.267 8.423 12.454 1.00 66.56 317 VAL A C 1
ATOM 2433 O O . VAL A 1 317 ? 10.997 9.620 12.363 1.00 66.56 317 VAL A O 1
ATOM 2436 N N . GLN A 1 318 ? 12.533 7.998 12.501 1.00 53.19 318 GLN A N 1
ATOM 2437 C CA . GLN A 1 318 ? 13.647 8.889 12.176 1.00 53.19 318 GLN A CA 1
ATOM 2438 C C . GLN A 1 318 ? 13.598 9.202 10.680 1.00 53.19 318 GLN A C 1
ATOM 2440 O O . GLN A 1 318 ? 14.008 8.399 9.846 1.00 53.19 318 GLN A O 1
ATOM 2445 N N . GLN A 1 319 ? 13.118 10.394 10.335 1.00 53.66 319 GLN A N 1
ATOM 2446 C CA . GLN A 1 319 ? 13.197 10.943 8.985 1.00 53.66 319 GLN A CA 1
ATOM 2447 C C . GLN A 1 319 ? 14.641 11.358 8.637 1.00 53.66 319 GLN A C 1
ATOM 2449 O O . GLN A 1 319 ? 14.902 12.505 8.294 1.00 53.66 319 GLN A O 1
ATOM 2454 N N . ARG A 1 320 ? 15.616 10.443 8.708 1.00 42.38 320 ARG A N 1
ATOM 2455 C CA . ARG A 1 320 ? 16.975 10.737 8.213 1.00 42.38 320 ARG A CA 1
ATOM 2456 C C . ARG A 1 320 ? 16.989 10.990 6.697 1.00 42.38 320 ARG A C 1
ATOM 2458 O O . ARG A 1 320 ? 17.829 11.735 6.213 1.00 42.38 320 ARG A O 1
ATOM 2465 N N . LEU A 1 321 ? 16.029 10.418 5.965 1.00 48.06 321 LEU A N 1
ATOM 2466 C CA . LEU A 1 321 ? 15.999 10.411 4.498 1.00 48.06 321 LEU A CA 1
ATOM 2467 C C . LEU A 1 321 ? 15.105 11.501 3.880 1.00 48.06 321 LEU A C 1
ATOM 2469 O O . LEU A 1 321 ? 15.357 11.914 2.756 1.00 48.06 321 LEU A O 1
ATOM 2473 N N . ALA A 1 322 ? 14.090 12.004 4.596 1.00 44.69 322 ALA A N 1
ATOM 2474 C CA . ALA A 1 322 ? 13.218 13.066 4.078 1.00 44.69 322 ALA A CA 1
ATOM 2475 C C . ALA A 1 322 ? 13.868 14.454 4.199 1.00 44.69 322 ALA A C 1
ATOM 2477 O O . ALA A 1 322 ? 13.796 15.242 3.264 1.00 44.69 322 ALA A O 1
ATOM 2478 N N . VAL A 1 323 ? 14.558 14.741 5.309 1.00 41.09 323 VAL A N 1
ATOM 2479 C CA . VAL A 1 323 ? 15.130 16.074 5.563 1.00 41.09 323 VAL A CA 1
ATOM 2480 C C . VAL A 1 323 ? 16.349 16.347 4.681 1.00 41.09 323 VAL A C 1
ATOM 2482 O O . VAL A 1 323 ? 16.426 17.416 4.097 1.00 41.09 323 VAL A O 1
ATOM 2485 N N . ALA A 1 324 ? 17.258 15.386 4.490 1.00 38.59 324 ALA A N 1
ATOM 2486 C CA . ALA A 1 324 ? 18.427 15.579 3.621 1.00 38.59 324 ALA A CA 1
ATOM 2487 C C . ALA A 1 324 ? 18.063 15.665 2.124 1.00 38.59 324 ALA A C 1
ATOM 2489 O O . ALA A 1 324 ? 18.734 16.350 1.357 1.00 38.59 324 ALA A O 1
ATOM 2490 N N . HIS A 1 325 ? 16.989 14.989 1.703 1.00 44.03 325 HIS A N 1
ATOM 2491 C CA . HIS A 1 325 ? 16.533 15.003 0.313 1.00 44.03 325 HIS A CA 1
ATOM 2492 C C . HIS A 1 325 ? 15.709 16.260 -0.004 1.00 44.03 325 HIS A C 1
ATOM 2494 O O . HIS A 1 325 ? 15.968 16.921 -1.002 1.00 44.03 325 HIS A O 1
ATOM 2500 N N . VAL A 1 326 ? 14.790 16.654 0.886 1.00 44.06 326 VAL A N 1
ATOM 2501 C CA . VAL A 1 326 ? 13.968 17.867 0.722 1.00 44.06 326 VAL A CA 1
ATOM 2502 C C . VAL A 1 326 ? 14.776 19.142 0.982 1.00 44.06 326 VAL A C 1
ATOM 2504 O O . VAL A 1 326 ? 14.567 20.121 0.276 1.00 44.06 326 VAL A O 1
ATOM 2507 N N . ALA A 1 327 ? 15.741 19.147 1.913 1.00 38.31 327 ALA A N 1
ATOM 2508 C CA . ALA A 1 327 ? 16.620 20.305 2.121 1.00 38.31 327 ALA A CA 1
ATOM 2509 C C . ALA A 1 327 ? 17.469 20.618 0.880 1.00 38.31 327 ALA A C 1
ATOM 2511 O O . ALA A 1 327 ? 17.662 21.786 0.561 1.00 38.31 327 ALA A O 1
ATOM 2512 N N . ASN A 1 328 ? 17.902 19.598 0.132 1.00 40.41 328 ASN A N 1
ATOM 2513 C CA . ASN A 1 328 ? 18.614 19.800 -1.131 1.00 40.41 328 ASN A CA 1
ATOM 2514 C C . ASN A 1 328 ? 17.704 20.290 -2.274 1.00 40.41 328 ASN A C 1
ATOM 2516 O O . ASN A 1 328 ? 18.185 20.977 -3.168 1.00 40.41 328 ASN A O 1
ATOM 2520 N N . VAL A 1 329 ? 16.405 19.974 -2.247 1.00 42.34 329 VAL A N 1
ATOM 2521 C CA . VAL A 1 329 ? 15.417 20.492 -3.215 1.00 42.34 329 VAL A CA 1
ATOM 2522 C C . VAL A 1 329 ? 14.995 21.928 -2.866 1.00 42.34 329 VAL A C 1
ATOM 2524 O O . VAL A 1 329 ? 14.839 22.755 -3.757 1.00 42.34 329 VAL A O 1
ATOM 2527 N N . ALA A 1 330 ? 14.865 22.261 -1.578 1.00 36.28 330 ALA A N 1
ATOM 2528 C CA . ALA A 1 330 ? 14.527 23.609 -1.116 1.00 36.28 330 ALA A CA 1
ATOM 2529 C C . ALA A 1 330 ? 15.695 24.605 -1.251 1.00 36.28 330 ALA A C 1
ATOM 2531 O O . ALA A 1 330 ? 15.463 25.773 -1.548 1.00 36.28 330 ALA A O 1
ATOM 2532 N N . ALA A 1 331 ? 16.946 24.154 -1.094 1.00 34.88 331 ALA A N 1
ATOM 2533 C CA . ALA A 1 331 ? 18.138 24.986 -1.295 1.00 34.88 331 ALA A CA 1
ATOM 2534 C C . ALA A 1 331 ? 18.404 25.353 -2.772 1.00 34.88 331 ALA A C 1
ATOM 2536 O O . ALA A 1 331 ? 19.230 26.221 -3.039 1.00 34.88 331 ALA A O 1
ATOM 2537 N N . ALA A 1 332 ? 17.718 24.707 -3.723 1.00 35.94 332 ALA A N 1
ATOM 2538 C CA . ALA A 1 332 ? 17.844 24.958 -5.160 1.00 35.94 332 ALA A CA 1
ATOM 2539 C C . ALA A 1 332 ? 16.751 25.887 -5.730 1.00 35.94 332 ALA A C 1
ATOM 2541 O O . ALA A 1 332 ? 16.746 26.152 -6.932 1.00 35.94 332 ALA A O 1
ATOM 2542 N N . ALA A 1 333 ? 15.831 26.396 -4.902 1.00 31.34 333 ALA A N 1
ATOM 2543 C CA . ALA A 1 333 ? 14.915 27.452 -5.324 1.00 31.34 333 ALA A CA 1
ATOM 2544 C C . ALA A 1 333 ? 15.688 28.785 -5.389 1.00 31.34 333 ALA A C 1
ATOM 2546 O O . ALA A 1 333 ? 16.217 29.212 -4.358 1.00 31.34 333 ALA A O 1
ATOM 2547 N N . PRO A 1 334 ? 15.789 29.455 -6.553 1.00 32.34 334 PRO A N 1
ATOM 2548 C CA . PRO A 1 334 ? 16.402 30.771 -6.601 1.00 32.34 334 PRO A CA 1
ATOM 2549 C C . PRO A 1 334 ? 15.531 31.732 -5.790 1.00 32.34 334 PRO A C 1
ATOM 2551 O O . PRO A 1 334 ? 14.327 31.857 -6.023 1.00 32.34 334 PRO A O 1
ATOM 2554 N N . VAL A 1 335 ? 16.159 32.378 -4.810 1.00 32.75 335 VAL A N 1
ATOM 2555 C CA . VAL A 1 335 ? 15.624 33.561 -4.140 1.00 32.75 335 VAL A CA 1
ATOM 2556 C C . VAL A 1 335 ? 15.380 34.602 -5.234 1.00 32.75 335 VAL A C 1
ATOM 2558 O O . VAL A 1 335 ? 16.316 34.964 -5.948 1.00 32.75 335 VAL A O 1
ATOM 2561 N N . ALA A 1 336 ? 14.112 34.973 -5.414 1.00 32.44 336 ALA A N 1
ATOM 2562 C CA . ALA A 1 336 ? 13.694 36.067 -6.284 1.00 32.44 336 ALA A CA 1
ATOM 2563 C C . ALA A 1 336 ? 14.174 37.416 -5.736 1.00 32.44 336 ALA A C 1
ATOM 2565 O O . ALA A 1 336 ? 14.243 37.555 -4.492 1.00 32.44 336 ALA A O 1
#

Secondary structure (DSSP, 8-state):
--HHHHHHHHHHHHHHHHHHHHHHHHHHHHTTT----HHHHHHHHHS---------------PPP-----------SSTTSSTT----SEEEEEHHHHTS-----HHHHHHHHHHHHT---STT--SSPPPEEEEHHHHHTT---HHHHHHHHHHHHHHHH-EEE-PPTT--TT---EEESEEEEEEETTTTEEEEEE-GGGHHHHT-HHHHS-EEEEEHHHHHHS-HHHHHHHHHHHHHHGGGTTS-EEEEEEHHHHHHHHHS-SSSS-SHHHHIIIIIHHHHHHHHSTTT----EEEEEEETTEEEEEEEEEPP---HHHHHHHHHHHTTSPP-

Sequence (336 aa):
LTGESQATADYNALLQNLRAKAMRMKDTLETAGKPVTAATVAEALRQGVQATAVEVEPGPLFPPKPLTTTLTLNATTEASSAASRRANTVAFQHNHLIRTPLRMGVLEARIFVEALRGINHGPNGDTALPPIDIPLSSILGTDDSAAAYAAVRQACKDLYTKDINLLQVGAKKESYHRTRLVSDIELLAGSGRIRGNFAPLMQPYLLQLTTTGNFTSADIATLLTLSPTAQRLYWILKSYANLGEGRAVKRAESLETLKLLLLQDANLYPVYAEFVRRVLEPIKAEFHAPEVGFRIEWEPVKTGKKTTSILFTIPKVQQRLAVAHVANVAAAAPVA

Radius of gyration: 27.83 Å; Cα contacts (8 Å, |Δi|>4): 401; chains: 1; bounding box: 78×65×84 Å

Mean predicted aligned error: 15.92 Å

Solvent-accessible surface area (backbone atoms only — not comparable to full-atom values): 20070 Å² total; per-residue (Å²): 134,73,65,71,61,50,58,54,50,53,53,51,52,51,52,51,53,52,50,53,52,53,49,54,54,49,54,60,45,58,75,68,76,56,93,85,55,78,66,61,60,56,52,58,66,73,71,68,84,87,84,83,87,80,91,76,88,91,82,86,89,85,84,89,76,90,76,85,80,78,86,76,83,77,88,71,85,69,79,64,70,73,80,69,61,80,76,45,58,54,32,58,38,19,42,69,63,58,72,36,55,62,70,58,52,65,63,32,39,48,52,52,54,57,43,41,29,67,50,49,76,48,79,86,34,60,93,58,81,58,68,33,76,42,56,43,54,81,76,49,56,86,61,80,46,72,66,54,55,49,50,51,52,48,26,49,53,53,47,52,70,38,64,39,68,67,64,59,94,85,58,56,96,87,62,83,39,78,46,45,62,31,70,46,70,47,76,40,79,93,76,46,31,39,35,32,30,60,19,76,85,40,36,62,40,58,66,48,42,80,86,65,75,50,57,33,75,45,52,44,70,50,48,69,75,44,52,42,55,38,37,47,52,50,51,45,53,48,46,54,33,71,75,32,86,72,35,65,31,78,49,74,44,44,52,52,59,51,30,25,43,48,63,62,38,54,74,61,56,80,50,66,69,54,36,40,65,73,48,51,49,56,35,49,52,57,28,53,32,85,86,55,59,48,65,64,48,75,45,82,38,64,62,85,94,43,75,51,27,39,34,34,40,38,54,54,65,82,62,71,67,56,52,64,42,48,51,49,44,61,71,66,58,79,83,126

Nearest PDB structures (foldseek):
  8tir-assembly1_C  TM=8.035E-01  e=1.032E-11  Escherichia coli K-12
  8tip-assembly1_C  TM=8.000E-01  e=5.279E-11  Escherichia coli K-12
  8tiw-assembly1_C  TM=8.104E-01  e=1.422E-10  Escherichia coli K-12
  6h24-assembly1_B  TM=6.945E-01  e=1.031E-05  Sphinx1.76-related DNA
  6h24-assembl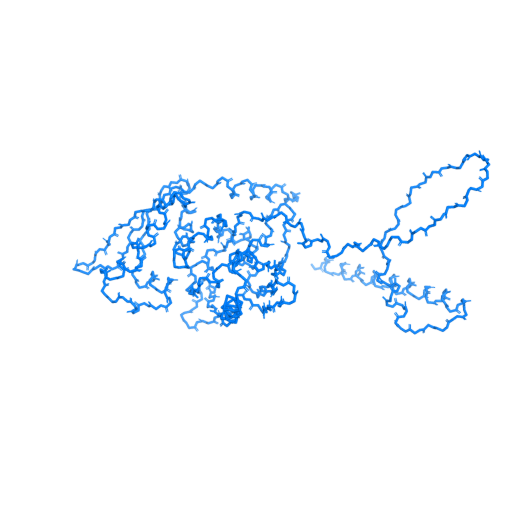y1_A  TM=6.869E-01  e=1.846E-05  Sphinx1.76-related DNA